Protein AF-A0A2K3N091-F1 (afdb_monomer_lite)

InterPro domains:
  IPR000953 Chromo/chromo shadow domain [PS50013] (71-100)
  IPR000953 Chromo/chromo shadow domain [PS50013] (121-179)
  IPR000953 Chromo/chromo shadow domain [SM00298] (69-119)
  IPR000953 Chromo/chromo shadow domain [SM00298] (120-170)
  IPR016197 Chromo-like domain superfamily [SSF54160] (69-117)
  IPR016197 Chromo-like domain superfamily [SSF54160] (119-170)
  IPR023780 Chromo domain [PF00385] (122-165)
  IPR030300 Signal recognition particle 43kDa protein, chromodomain 3 [cd18628] (118-167)
  IPR036770 Ankyrin repeat-containing domain superfamily [G3DSA:1.25.40.20] (1-66)
  IPR036770 Ankyrin repeat-containing domain superfamily [SSF48403] (2-37)
  IPR051219 Heterochromatin-associated chromo domain-containing protein [PTHR22812] (119-176)

Sequence (198 aa):
MAAGYVRPGVAKLLLELGADPEITDDRGKTALDLARELLKATPKGNPMQFGRRIGLEGVVRVLEEAVFEYVEVEEIMEKRGKGENLEYLVKWKDESANEWVKARYVAEDLVKDYEAGLEYAVAEAVVGRRTGDDGKYECLVKWVDLDEPTWEPEENVDSELVKVFELSNNNQAQPKPSVDSGLSTVAFSQDGPTSVST

Foldseek 3Di:
DVLVVLALVVLLVCVVVPNDQCDADPVRDGSLRVLVVVLVVQDPPDPVCVSVNVSSVSNNVSSCVSPDDDFDFPAFDDWDDDDQATWTFTQGPVRPDTDTHGPVNDDPVRVVCVVVVHDDFAFPAFPDWDQDPVRFIWTFTHGPPDPHTDTHGPVNDDPVRVVVVVVVVVVVPPDDPDDDPDDDDDDDDDDDDDDDDD

Structure (mmCIF, N/CA/C/O backbone):
data_AF-A0A2K3N091-F1
#
_entry.id   AF-A0A2K3N091-F1
#
loop_
_atom_site.group_PDB
_atom_site.id
_atom_site.type_symbol
_atom_site.label_atom_id
_atom_site.label_alt_id
_atom_site.label_comp_id
_atom_site.label_asym_id
_atom_site.label_entity_id
_atom_site.label_seq_id
_atom_site.pdbx_PDB_ins_code
_atom_site.Cartn_x
_atom_site.Cartn_y
_atom_site.Cartn_z
_atom_site.occupancy
_atom_site.B_iso_or_equiv
_atom_site.auth_seq_id
_atom_site.auth_comp_id
_atom_site.auth_asym_id
_atom_site.auth_atom_id
_atom_site.pdbx_PDB_model_num
ATOM 1 N N . MET A 1 1 ? 12.671 -4.898 -27.089 1.00 55.22 1 MET A N 1
ATOM 2 C CA . MET A 1 1 ? 12.496 -4.287 -25.751 1.00 55.22 1 MET A CA 1
ATOM 3 C C . MET A 1 1 ? 11.971 -2.863 -25.886 1.00 55.22 1 MET A C 1
ATOM 5 O O . MET A 1 1 ? 12.693 -2.035 -26.417 1.00 55.22 1 MET A O 1
ATOM 9 N N . ALA A 1 2 ? 10.753 -2.561 -25.426 1.00 64.50 2 ALA A N 1
ATOM 10 C CA . ALA A 1 2 ? 10.216 -1.190 -25.407 1.00 64.50 2 ALA A CA 1
ATOM 11 C C . ALA A 1 2 ? 10.719 -0.359 -24.205 1.00 64.50 2 ALA A C 1
ATOM 13 O O . ALA A 1 2 ? 10.883 0.856 -24.324 1.00 64.50 2 ALA A O 1
ATOM 14 N N . ALA A 1 3 ? 11.038 -1.020 -23.083 1.00 61.59 3 ALA A N 1
ATOM 15 C CA . ALA A 1 3 ? 11.452 -0.376 -21.835 1.00 61.59 3 ALA A CA 1
ATOM 16 C C . ALA A 1 3 ? 12.742 0.458 -21.971 1.00 61.59 3 ALA A C 1
ATOM 18 O O . ALA A 1 3 ? 12.786 1.612 -21.550 1.00 61.59 3 ALA A O 1
ATOM 19 N N . GLY A 1 4 ? 13.761 -0.068 -22.660 1.00 66.88 4 GLY A N 1
ATOM 20 C CA . GLY A 1 4 ? 15.027 0.644 -22.887 1.00 66.88 4 GLY A CA 1
ATOM 21 C C . GLY A 1 4 ? 14.926 1.875 -23.801 1.00 66.88 4 GLY A C 1
ATOM 22 O O . GLY A 1 4 ? 15.777 2.758 -23.730 1.00 66.88 4 GLY A O 1
ATOM 23 N N . TYR A 1 5 ? 13.877 1.965 -24.627 1.00 76.25 5 TYR A N 1
ATOM 24 C CA . TYR A 1 5 ? 13.652 3.082 -25.554 1.00 76.25 5 TYR A CA 1
ATOM 25 C C . TYR A 1 5 ? 12.685 4.137 -25.016 1.00 76.25 5 TYR A C 1
ATOM 27 O O . TYR A 1 5 ? 12.349 5.067 -25.748 1.00 76.25 5 TYR A O 1
ATOM 35 N N . VAL A 1 6 ? 12.265 4.024 -23.749 1.00 83.25 6 VAL A N 1
ATOM 36 C CA . VAL A 1 6 ? 11.504 5.076 -23.062 1.00 83.25 6 VAL A CA 1
ATOM 37 C C . VAL A 1 6 ? 10.164 5.351 -23.767 1.00 83.25 6 VAL A C 1
ATOM 39 O O . VAL A 1 6 ? 9.792 6.488 -24.052 1.00 83.25 6 VAL A O 1
ATOM 42 N N . ARG A 1 7 ? 9.443 4.278 -24.122 1.00 86.94 7 ARG A N 1
ATOM 43 C CA . ARG A 1 7 ? 8.164 4.350 -24.848 1.00 86.94 7 ARG A CA 1
ATOM 44 C C . ARG A 1 7 ? 7.017 3.751 -24.026 1.00 86.94 7 ARG A C 1
ATOM 46 O O . ARG A 1 7 ? 6.680 2.587 -24.245 1.00 86.94 7 ARG A O 1
ATOM 53 N N . PRO A 1 8 ? 6.377 4.529 -23.133 1.00 89.56 8 PRO A N 1
ATOM 54 C CA . PRO A 1 8 ? 5.300 4.023 -22.278 1.00 89.56 8 PRO A CA 1
ATOM 55 C C . PRO A 1 8 ? 4.093 3.525 -23.080 1.00 89.56 8 PRO A C 1
ATOM 57 O O . PRO A 1 8 ? 3.572 2.458 -22.790 1.00 89.56 8 PRO A O 1
ATOM 60 N N . GLY A 1 9 ? 3.702 4.228 -24.151 1.00 90.44 9 GLY A N 1
ATOM 61 C CA . GLY A 1 9 ? 2.580 3.798 -24.996 1.00 90.44 9 GLY A CA 1
ATOM 62 C C . GLY A 1 9 ? 2.823 2.467 -25.716 1.00 90.44 9 GLY A C 1
ATOM 63 O O . GLY A 1 9 ? 1.898 1.684 -25.882 1.00 90.44 9 GLY A O 1
ATOM 64 N N . VAL A 1 10 ? 4.073 2.175 -26.096 1.00 91.62 10 VAL A N 1
ATOM 65 C CA . VAL A 1 10 ? 4.423 0.883 -26.711 1.00 91.62 10 VAL A CA 1
ATOM 66 C C . VAL A 1 10 ? 4.451 -0.221 -25.660 1.00 91.62 10 VAL A C 1
ATOM 68 O O . VAL A 1 10 ? 3.978 -1.315 -25.936 1.00 91.62 10 VAL A O 1
ATOM 71 N N . ALA A 1 11 ? 4.978 0.056 -24.463 1.00 92.38 11 ALA A N 1
ATOM 72 C CA . ALA A 1 11 ? 4.929 -0.896 -23.356 1.00 92.38 11 ALA A CA 1
ATOM 73 C C . ALA A 1 11 ? 3.476 -1.262 -23.014 1.00 92.38 11 ALA A C 1
ATOM 75 O O . ALA A 1 11 ? 3.154 -2.442 -22.961 1.00 92.38 11 ALA A O 1
ATOM 76 N N . LYS A 1 12 ? 2.592 -0.261 -22.912 1.00 93.19 12 LYS A N 1
ATOM 77 C CA . LYS A 1 12 ? 1.160 -0.467 -22.676 1.00 93.19 12 LYS A CA 1
ATOM 78 C C . LYS A 1 12 ? 0.516 -1.331 -23.762 1.00 93.19 12 LYS A C 1
ATOM 80 O O . LYS A 1 12 ? -0.121 -2.322 -23.441 1.00 93.19 12 LYS A O 1
ATOM 85 N N . LEU A 1 13 ? 0.748 -1.003 -25.036 1.00 94.44 13 LEU A N 1
ATOM 86 C CA . LEU A 1 13 ? 0.208 -1.780 -26.154 1.00 94.44 13 LEU A CA 1
ATOM 87 C C . LEU A 1 13 ? 0.689 -3.238 -26.137 1.00 94.44 13 LEU A C 1
ATOM 89 O O . LEU A 1 13 ? -0.073 -4.139 -26.456 1.00 94.44 13 LEU A O 1
ATOM 93 N N . LEU A 1 14 ? 1.952 -3.487 -25.778 1.00 93.12 14 LEU A N 1
ATOM 94 C CA . LEU A 1 14 ? 2.473 -4.851 -25.681 1.00 93.12 14 LEU A CA 1
ATOM 95 C C . LEU A 1 14 ? 1.767 -5.644 -24.576 1.00 93.12 14 LEU A C 1
ATOM 97 O O . LEU A 1 14 ? 1.388 -6.784 -24.819 1.00 93.12 14 LEU A O 1
ATOM 101 N N . LEU A 1 15 ? 1.555 -5.038 -23.406 1.00 93.19 15 LEU A N 1
ATOM 102 C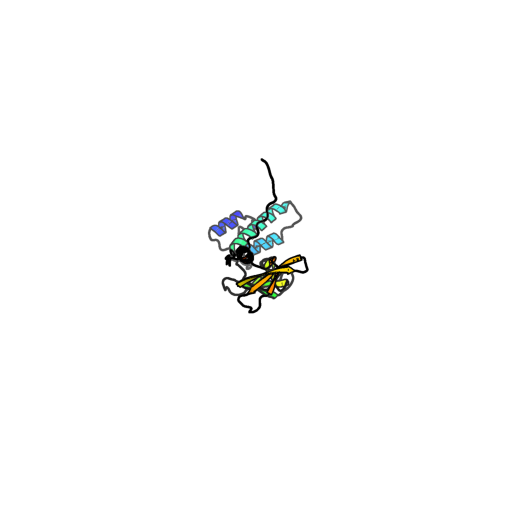 CA . LEU A 1 15 ? 0.823 -5.664 -22.300 1.00 93.19 15 LEU A CA 1
ATOM 103 C C . LEU A 1 15 ? -0.635 -5.953 -22.682 1.00 93.19 15 LEU A C 1
ATOM 105 O O . LEU A 1 15 ? -1.116 -7.057 -22.461 1.00 93.19 15 LEU A O 1
ATOM 109 N N . GLU A 1 16 ? -1.312 -5.006 -23.341 1.00 93.06 16 GLU A N 1
ATOM 110 C CA . GLU A 1 16 ? -2.683 -5.190 -23.850 1.00 93.06 16 GLU A CA 1
ATOM 111 C C . GLU A 1 16 ? -2.790 -6.337 -24.868 1.00 93.06 16 GLU A C 1
ATOM 113 O O . GLU A 1 16 ? -3.825 -6.992 -24.965 1.00 93.06 16 GLU A O 1
ATOM 118 N N . LEU A 1 17 ? -1.716 -6.606 -25.615 1.00 95.88 17 LEU A N 1
ATOM 119 C CA . LEU A 1 17 ? -1.623 -7.727 -26.553 1.00 95.88 17 LEU A CA 1
ATOM 120 C C . LEU A 1 17 ? -1.197 -9.049 -25.885 1.00 95.88 17 LEU A C 1
ATOM 122 O O . LEU A 1 17 ? -0.962 -10.031 -26.589 1.00 95.88 17 LEU A O 1
ATOM 126 N N . GLY A 1 18 ? -1.100 -9.087 -24.554 1.00 92.31 18 GLY A N 1
ATOM 127 C CA . GLY A 1 18 ? -0.759 -10.283 -23.784 1.00 92.31 18 GLY A CA 1
ATOM 128 C C . GLY A 1 18 ? 0.740 -10.557 -23.676 1.00 92.31 18 GLY A C 1
ATOM 129 O O . GLY A 1 18 ? 1.134 -11.705 -23.483 1.00 92.31 18 GLY A O 1
ATOM 130 N N . ALA A 1 19 ? 1.597 -9.543 -23.836 1.00 93.44 19 ALA A N 1
ATOM 131 C CA . ALA A 1 19 ? 3.008 -9.699 -23.505 1.00 93.44 19 ALA A CA 1
ATOM 132 C C . ALA A 1 19 ? 3.172 -9.899 -21.994 1.00 93.44 19 ALA A C 1
ATOM 134 O O . ALA A 1 19 ? 2.702 -9.081 -21.208 1.00 93.44 19 ALA A O 1
ATOM 135 N N . ASP A 1 20 ? 3.884 -10.953 -21.613 1.00 93.31 20 ASP A N 1
ATOM 136 C CA . ASP A 1 20 ? 4.191 -11.265 -20.220 1.00 93.31 20 ASP A CA 1
ATOM 137 C C . ASP A 1 20 ? 5.307 -10.331 -19.685 1.00 93.31 20 ASP A C 1
ATOM 139 O O . ASP A 1 20 ? 6.423 -10.338 -20.229 1.00 93.31 20 ASP A O 1
ATOM 143 N N . PRO A 1 21 ? 5.024 -9.486 -18.668 1.00 92.06 21 PRO A N 1
ATOM 144 C CA . PRO A 1 21 ? 5.998 -8.558 -18.093 1.00 92.06 21 PRO A CA 1
ATOM 145 C C . PRO A 1 21 ? 7.042 -9.221 -17.184 1.00 92.06 21 PRO A C 1
ATOM 147 O O . PRO A 1 21 ? 8.064 -8.584 -16.900 1.00 92.06 21 PRO A O 1
ATOM 150 N N . GLU A 1 22 ? 6.814 -10.460 -16.742 1.00 91.38 22 GLU A N 1
ATOM 151 C CA . GLU A 1 22 ? 7.677 -11.173 -15.792 1.00 91.38 22 GLU A CA 1
ATOM 152 C C . GLU A 1 22 ? 8.807 -11.954 -16.477 1.00 91.38 22 GLU A C 1
ATOM 154 O O . GLU A 1 22 ? 9.734 -12.437 -15.820 1.00 91.38 22 GLU A O 1
ATOM 159 N N . ILE A 1 23 ? 8.793 -12.031 -17.813 1.00 92.69 23 ILE A N 1
ATOM 160 C CA . ILE A 1 23 ? 9.874 -12.650 -18.582 1.00 92.69 23 ILE A CA 1
ATOM 161 C C . ILE A 1 23 ? 11.198 -11.928 -18.306 1.00 92.69 23 ILE A C 1
ATOM 163 O O . ILE A 1 23 ? 11.323 -10.704 -18.433 1.00 92.69 23 ILE A O 1
ATOM 167 N N . THR A 1 24 ? 12.217 -12.724 -17.987 1.00 92.94 24 THR A N 1
ATOM 168 C CA . THR A 1 24 ? 13.566 -12.248 -17.686 1.00 92.94 24 THR A CA 1
ATOM 169 C C . THR A 1 24 ? 14.497 -12.313 -18.897 1.00 92.94 24 THR A C 1
ATOM 171 O O . THR A 1 24 ? 14.333 -13.134 -19.802 1.00 92.94 24 THR A O 1
ATOM 174 N N . ASP A 1 25 ? 15.484 -11.414 -18.926 1.00 90.94 25 ASP A N 1
ATOM 175 C CA . ASP A 1 25 ? 16.606 -11.482 -19.863 1.00 90.94 25 ASP A CA 1
ATOM 176 C C . ASP A 1 25 ? 17.660 -12.528 -19.437 1.00 90.94 25 ASP A C 1
ATOM 178 O O . ASP A 1 25 ? 17.537 -13.210 -18.420 1.00 90.94 25 ASP A O 1
ATOM 182 N N . ASP A 1 26 ? 18.740 -12.645 -20.212 1.00 93.62 26 ASP A N 1
ATOM 183 C CA . ASP A 1 26 ? 19.882 -13.530 -19.938 1.00 93.62 26 ASP A CA 1
ATOM 184 C C . ASP A 1 26 ? 20.623 -13.212 -18.625 1.00 93.62 26 ASP A C 1
ATOM 186 O O . ASP A 1 26 ? 21.418 -14.018 -18.139 1.00 93.62 26 ASP A O 1
ATOM 190 N N . ARG A 1 27 ? 20.354 -12.046 -18.034 1.00 89.81 27 ARG A N 1
ATOM 191 C CA . ARG A 1 27 ? 20.895 -11.590 -16.750 1.00 89.81 27 ARG A CA 1
ATOM 192 C C . ARG A 1 27 ? 19.873 -11.722 -15.618 1.00 89.81 27 ARG A C 1
ATOM 194 O O . ARG A 1 27 ? 20.144 -11.235 -14.521 1.00 89.81 27 ARG A O 1
ATOM 201 N N . GLY A 1 28 ? 18.725 -12.355 -15.868 1.00 91.62 28 GLY A N 1
ATOM 202 C CA . GLY A 1 28 ? 17.663 -12.560 -14.886 1.00 91.62 28 GLY A CA 1
ATOM 203 C C . GLY A 1 28 ? 16.850 -11.302 -14.570 1.00 91.62 28 GLY A C 1
ATOM 204 O O . GLY A 1 28 ? 16.227 -11.250 -13.515 1.00 91.62 28 GLY A O 1
ATOM 205 N N . LYS A 1 29 ? 16.877 -10.272 -15.426 1.00 89.88 29 LYS A N 1
ATOM 206 C CA . LYS A 1 29 ? 16.172 -9.001 -15.190 1.00 89.88 29 LYS A CA 1
ATOM 207 C C . LYS A 1 29 ? 14.873 -8.929 -15.977 1.00 89.88 29 LYS A C 1
ATOM 209 O O . LYS A 1 29 ? 14.870 -9.175 -17.183 1.00 89.88 29 LYS A O 1
ATOM 214 N N . THR A 1 30 ? 13.799 -8.516 -15.314 1.00 93.25 30 THR A N 1
ATOM 215 C CA . THR A 1 30 ? 12.513 -8.230 -15.965 1.00 93.25 30 THR A CA 1
ATOM 216 C C . THR A 1 30 ? 12.550 -6.898 -16.720 1.00 93.25 30 THR A C 1
ATOM 218 O O . THR A 1 30 ? 13.457 -6.068 -16.557 1.00 93.25 30 THR A O 1
ATOM 221 N N . ALA A 1 31 ? 11.519 -6.634 -17.528 1.00 92.50 31 ALA A N 1
ATOM 222 C CA . ALA A 1 31 ? 11.347 -5.331 -18.168 1.00 92.50 31 ALA A CA 1
ATOM 223 C C . ALA A 1 31 ? 11.255 -4.181 -17.142 1.00 92.50 31 ALA A C 1
ATOM 225 O O . ALA A 1 31 ? 11.771 -3.085 -17.397 1.00 92.50 31 ALA A O 1
ATOM 226 N N . LEU A 1 32 ? 10.631 -4.435 -15.986 1.00 92.19 32 LEU A N 1
ATOM 227 C CA . LEU A 1 32 ? 10.485 -3.464 -14.905 1.00 92.19 32 LEU A CA 1
ATOM 228 C C . LEU A 1 32 ? 11.825 -3.177 -14.215 1.00 92.19 32 LEU A C 1
ATOM 230 O O . LEU A 1 32 ? 12.155 -2.009 -13.982 1.00 92.19 32 LEU A O 1
ATOM 234 N N . ASP A 1 33 ? 12.628 -4.210 -13.949 1.00 91.56 33 ASP A N 1
ATOM 235 C CA . ASP A 1 33 ? 13.957 -4.056 -13.344 1.00 91.56 33 ASP A CA 1
ATOM 236 C C . ASP A 1 33 ? 14.860 -3.171 -14.200 1.00 91.56 33 ASP A C 1
ATOM 238 O O . ASP A 1 33 ? 15.493 -2.234 -13.704 1.00 91.56 33 ASP A O 1
ATOM 242 N N . LEU A 1 34 ? 14.863 -3.416 -15.513 1.00 91.56 34 LEU A N 1
ATOM 243 C CA . LEU A 1 34 ? 15.626 -2.619 -16.469 1.00 91.56 34 LEU A CA 1
ATOM 244 C C . LEU A 1 34 ? 15.166 -1.155 -16.484 1.00 91.56 34 LEU A C 1
ATOM 246 O O . LEU A 1 34 ? 15.999 -0.247 -16.520 1.00 91.56 34 LEU A O 1
ATOM 250 N N . ALA A 1 35 ? 13.855 -0.901 -16.434 1.00 92.44 35 ALA A N 1
ATOM 251 C CA . ALA A 1 35 ? 13.318 0.458 -16.400 1.00 92.44 35 ALA A CA 1
ATOM 252 C C . ALA A 1 35 ? 13.731 1.204 -15.116 1.00 92.44 35 ALA A C 1
ATOM 254 O O . ALA A 1 35 ? 14.175 2.355 -15.188 1.00 92.44 35 ALA A O 1
ATOM 255 N N . ARG A 1 36 ? 13.672 0.537 -13.954 1.00 91.38 36 ARG A N 1
ATOM 256 C CA . ARG A 1 36 ? 14.121 1.083 -12.660 1.00 91.38 36 ARG A CA 1
ATOM 257 C C . ARG A 1 36 ? 15.623 1.366 -12.640 1.00 91.38 36 ARG A C 1
ATOM 259 O O . ARG A 1 36 ? 16.044 2.419 -12.158 1.00 91.38 36 ARG A O 1
ATOM 266 N N . GLU A 1 37 ? 16.436 0.465 -13.183 1.00 91.31 37 GLU A N 1
ATOM 267 C CA . GLU A 1 37 ? 17.889 0.641 -13.277 1.00 91.31 37 GLU A CA 1
ATOM 268 C C . GLU A 1 37 ? 18.258 1.846 -14.150 1.00 91.31 37 GLU A C 1
ATOM 270 O O . GLU A 1 37 ? 19.053 2.697 -13.740 1.00 91.31 37 GLU A O 1
ATOM 275 N N . LEU A 1 38 ? 17.626 1.977 -15.320 1.00 90.88 38 LEU A N 1
ATOM 276 C CA . LEU A 1 38 ? 17.828 3.121 -16.209 1.00 90.88 38 LEU A CA 1
ATOM 277 C C . LEU A 1 38 ? 17.378 4.436 -15.568 1.00 90.88 38 LEU A C 1
ATOM 279 O O . LEU A 1 38 ? 18.057 5.456 -15.716 1.00 90.88 38 LEU A O 1
ATOM 283 N N . LEU A 1 39 ? 16.261 4.426 -14.838 1.00 90.06 39 LEU A N 1
ATOM 284 C CA . LEU A 1 39 ? 15.779 5.598 -14.113 1.00 90.06 39 LEU A CA 1
ATOM 285 C C . LEU A 1 39 ? 16.779 6.024 -13.027 1.00 90.06 39 LEU A C 1
ATOM 287 O O . LEU A 1 39 ? 17.121 7.203 -12.944 1.00 90.06 39 LEU A O 1
ATOM 291 N N . LYS A 1 40 ? 17.323 5.066 -12.262 1.00 90.56 40 LYS A N 1
ATOM 292 C CA . LYS A 1 40 ? 18.357 5.312 -11.242 1.00 90.56 40 LYS A CA 1
ATOM 293 C C . LYS A 1 40 ? 19.648 5.875 -11.844 1.00 90.56 40 LYS A C 1
ATOM 295 O O . LYS A 1 40 ? 20.269 6.746 -11.239 1.00 90.56 40 LYS A O 1
ATOM 300 N N . ALA A 1 41 ? 20.037 5.411 -13.031 1.00 90.12 41 ALA A N 1
ATOM 301 C CA . ALA A 1 41 ? 21.222 5.890 -13.741 1.00 90.12 41 ALA A CA 1
ATOM 302 C C . ALA A 1 41 ? 21.028 7.257 -14.432 1.00 90.12 41 ALA A C 1
ATOM 304 O O . ALA A 1 41 ? 22.005 7.868 -14.870 1.00 90.12 41 ALA A O 1
ATOM 305 N N . THR A 1 42 ? 19.792 7.756 -14.556 1.00 88.31 42 THR A N 1
ATOM 306 C CA . THR A 1 42 ? 19.506 9.009 -15.270 1.00 88.31 42 THR A CA 1
ATOM 307 C C . THR A 1 42 ? 19.811 10.236 -14.388 1.00 88.31 42 THR A C 1
ATOM 309 O O . THR A 1 42 ? 19.246 10.367 -13.300 1.00 88.31 42 THR A O 1
ATOM 312 N N . PRO A 1 43 ? 20.657 11.188 -14.837 1.00 88.75 43 PRO A N 1
ATOM 313 C CA . PRO A 1 43 ? 20.996 12.376 -14.050 1.00 88.75 43 PRO A CA 1
ATOM 314 C C . PRO A 1 43 ? 19.787 13.280 -13.767 1.00 88.75 43 PRO A C 1
ATOM 316 O O . PRO A 1 43 ? 19.039 13.643 -14.675 1.00 88.75 43 PRO A O 1
ATOM 319 N N . LYS A 1 44 ? 19.633 13.719 -12.511 1.00 85.44 44 LYS A N 1
ATOM 320 C CA . LYS A 1 44 ? 18.486 14.538 -12.068 1.00 85.44 44 LYS A CA 1
ATOM 321 C C . LYS A 1 44 ? 18.643 16.042 -12.337 1.00 85.44 44 LYS A C 1
ATOM 323 O O . LYS A 1 44 ? 17.641 16.731 -12.485 1.00 85.44 44 LYS A O 1
ATOM 328 N N . GLY A 1 45 ? 19.880 16.538 -12.429 1.00 83.50 45 GLY A N 1
ATOM 329 C CA . GLY A 1 45 ? 20.184 17.973 -12.531 1.00 83.50 45 GLY A CA 1
ATOM 330 C C . GLY A 1 45 ? 20.209 18.559 -13.947 1.00 83.50 45 GLY A C 1
ATOM 331 O O . GLY A 1 45 ? 20.348 19.768 -14.086 1.00 83.50 45 GLY A O 1
ATOM 332 N N . ASN A 1 46 ? 20.091 17.739 -14.998 1.00 87.00 46 ASN A N 1
ATOM 333 C CA . ASN A 1 46 ? 20.139 18.211 -16.385 1.00 87.00 46 ASN A CA 1
ATOM 334 C C . ASN A 1 46 ? 18.720 18.284 -16.993 1.00 87.00 46 ASN A C 1
ATOM 336 O O . ASN A 1 46 ? 18.116 17.227 -17.210 1.00 87.00 46 ASN A O 1
ATOM 340 N N . PRO A 1 47 ? 18.203 19.482 -17.340 1.00 86.62 47 PRO A N 1
ATOM 341 C CA . PRO A 1 47 ? 16.896 19.643 -17.982 1.00 86.62 47 PRO A CA 1
ATOM 342 C C . PRO A 1 47 ? 16.733 18.849 -19.284 1.00 86.62 47 PRO A C 1
ATOM 344 O O . PRO A 1 47 ? 15.639 18.374 -19.576 1.00 86.62 47 PRO A O 1
ATOM 347 N N . MET A 1 48 ? 17.812 18.612 -20.039 1.00 86.44 48 MET A N 1
ATOM 348 C CA . MET A 1 48 ? 17.756 17.812 -21.272 1.00 86.44 48 MET A CA 1
ATOM 349 C C . MET A 1 48 ? 17.391 16.342 -21.015 1.00 86.44 48 MET A C 1
ATOM 351 O O . MET A 1 48 ? 16.875 15.671 -21.904 1.00 86.44 48 MET A O 1
ATOM 355 N N . GLN A 1 49 ? 17.640 15.834 -19.803 1.00 87.81 49 GLN A N 1
ATOM 356 C CA . GLN A 1 49 ? 17.289 14.469 -19.400 1.00 87.81 49 GLN A CA 1
ATOM 357 C C . GLN A 1 49 ? 15.917 14.389 -18.717 1.00 87.81 49 GLN A C 1
ATOM 359 O O . GLN A 1 49 ? 15.461 13.295 -18.386 1.00 87.81 49 GLN A O 1
ATOM 364 N N . PHE A 1 50 ? 15.232 15.522 -18.522 1.00 87.12 50 PHE A N 1
ATOM 365 C CA . PHE A 1 50 ? 13.914 15.554 -17.891 1.00 87.12 50 PHE A CA 1
ATOM 366 C C . PHE A 1 50 ? 12.889 14.725 -18.674 1.00 87.12 50 PHE A C 1
ATOM 368 O O . PHE A 1 50 ? 12.253 13.849 -18.099 1.00 87.12 50 PHE A O 1
ATOM 375 N N . GLY A 1 51 ? 12.801 14.914 -19.996 1.00 88.19 51 GLY A N 1
ATOM 376 C CA . GLY A 1 51 ? 11.877 14.143 -20.837 1.00 88.19 51 GLY A CA 1
ATOM 377 C C . GLY A 1 51 ? 12.159 12.637 -20.809 1.00 88.19 51 GLY A C 1
ATOM 378 O O . GLY A 1 51 ? 11.232 11.832 -20.755 1.00 88.19 51 GLY A O 1
ATOM 379 N N . ARG A 1 52 ? 13.441 12.250 -20.756 1.00 88.75 52 ARG A N 1
ATOM 380 C CA . ARG A 1 52 ? 13.850 10.847 -20.610 1.00 88.75 52 ARG A CA 1
ATOM 381 C C . ARG A 1 52 ? 13.382 10.259 -19.279 1.00 88.75 52 ARG A C 1
ATOM 383 O O . ARG A 1 52 ? 12.894 9.136 -19.252 1.00 88.75 52 ARG A O 1
ATOM 390 N N . ARG A 1 53 ? 13.523 11.015 -18.190 1.00 89.94 53 ARG A N 1
ATOM 391 C CA . ARG A 1 53 ? 13.079 10.605 -16.855 1.00 89.94 53 ARG A CA 1
ATOM 392 C C . ARG A 1 53 ? 11.564 10.442 -16.788 1.00 89.94 53 ARG A C 1
ATOM 394 O O . ARG A 1 53 ? 11.124 9.371 -16.404 1.00 89.94 53 ARG A O 1
ATOM 401 N N . ILE A 1 54 ? 10.795 11.424 -17.257 1.00 90.75 54 ILE A N 1
ATOM 402 C CA . ILE A 1 54 ? 9.325 11.330 -17.300 1.00 90.75 54 ILE A CA 1
ATOM 403 C C . ILE A 1 54 ? 8.872 10.129 -18.133 1.00 90.75 54 ILE A C 1
ATOM 405 O O . ILE A 1 54 ? 7.970 9.393 -17.744 1.00 90.75 54 ILE A O 1
ATOM 409 N N . GLY A 1 55 ? 9.511 9.889 -19.278 1.00 91.12 55 GLY A N 1
ATOM 410 C CA . GLY A 1 55 ? 9.172 8.733 -20.096 1.00 91.12 55 GLY A CA 1
ATOM 411 C C . GLY A 1 55 ? 9.531 7.396 -19.432 1.00 91.12 55 GLY A C 1
ATOM 412 O O . GLY A 1 55 ? 8.785 6.433 -19.591 1.00 91.12 55 GLY A O 1
ATOM 413 N N . LEU A 1 56 ? 10.635 7.327 -18.674 1.00 92.25 56 LEU A N 1
ATOM 414 C CA . LEU A 1 56 ? 11.019 6.134 -17.910 1.00 92.25 56 LEU A CA 1
ATOM 415 C C . LEU A 1 56 ? 10.070 5.914 -16.732 1.00 92.25 56 LEU A C 1
ATOM 417 O O . LEU A 1 56 ? 9.629 4.791 -16.538 1.00 92.25 56 LEU A O 1
ATOM 421 N N . GLU A 1 57 ? 9.702 6.970 -16.007 1.00 92.31 57 GLU A N 1
ATOM 422 C CA . GLU A 1 57 ? 8.680 6.932 -14.953 1.00 92.31 57 GLU A CA 1
ATOM 423 C C . GLU A 1 57 ? 7.338 6.439 -15.508 1.00 92.31 57 GLU A C 1
ATOM 425 O O . GLU A 1 57 ? 6.703 5.579 -14.909 1.00 92.31 57 GLU A O 1
ATOM 430 N N . GLY A 1 58 ? 6.944 6.890 -16.703 1.00 93.44 58 GLY A N 1
ATOM 431 C CA . GLY A 1 58 ? 5.744 6.393 -17.375 1.00 93.44 58 GLY A CA 1
ATOM 432 C C . GLY A 1 58 ? 5.817 4.907 -17.740 1.00 93.44 58 GLY A C 1
ATOM 433 O O . GLY A 1 58 ? 4.823 4.201 -17.602 1.00 93.44 58 GLY A O 1
ATOM 434 N N . VAL A 1 59 ? 6.975 4.418 -18.202 1.00 93.25 59 VAL A N 1
ATOM 435 C CA . VAL A 1 59 ? 7.183 2.983 -18.476 1.00 93.25 59 VAL A CA 1
ATOM 436 C C . VAL A 1 59 ? 7.136 2.175 -17.181 1.00 93.25 59 VAL A C 1
ATOM 438 O O . VAL A 1 59 ? 6.489 1.134 -17.155 1.00 93.25 59 VAL A O 1
ATOM 441 N N . VAL A 1 60 ? 7.806 2.653 -16.128 1.00 93.31 60 VAL A N 1
ATOM 442 C CA . VAL A 1 60 ? 7.807 2.017 -14.804 1.00 93.31 60 VAL A CA 1
ATOM 443 C C . VAL A 1 60 ? 6.380 1.894 -14.296 1.00 93.31 60 VAL A C 1
ATOM 445 O O . VAL A 1 60 ? 5.980 0.787 -13.978 1.00 93.31 60 VAL A O 1
ATOM 448 N N . ARG A 1 61 ? 5.591 2.973 -14.338 1.00 92.38 61 ARG A N 1
ATOM 449 C CA . ARG A 1 61 ? 4.193 2.951 -13.900 1.00 92.38 61 ARG A CA 1
ATOM 450 C C . ARG A 1 61 ? 3.356 1.918 -14.658 1.00 92.38 61 ARG A C 1
ATOM 452 O O . ARG A 1 61 ? 2.667 1.130 -14.037 1.00 92.38 61 ARG A O 1
ATOM 459 N N . VAL A 1 62 ? 3.446 1.895 -15.990 1.00 93.56 62 VAL A N 1
ATOM 460 C CA . VAL A 1 62 ? 2.691 0.940 -16.824 1.00 93.56 62 VAL A CA 1
ATOM 461 C C . VAL A 1 62 ? 3.063 -0.513 -16.513 1.00 93.56 62 VAL A C 1
ATOM 463 O O . VAL A 1 62 ? 2.202 -1.382 -16.530 1.00 93.56 62 VAL A O 1
ATOM 466 N N . LEU A 1 63 ? 4.344 -0.787 -16.256 1.00 92.56 63 LEU A N 1
ATOM 467 C CA . LEU A 1 63 ? 4.800 -2.128 -15.891 1.00 92.56 63 LEU A CA 1
ATOM 468 C C . LEU A 1 63 ? 4.435 -2.479 -14.443 1.00 92.56 63 LEU A C 1
ATOM 470 O O . LEU A 1 63 ? 4.082 -3.617 -14.182 1.00 92.56 63 LEU A O 1
ATOM 474 N N . GLU A 1 64 ? 4.497 -1.523 -13.513 1.00 91.12 64 GLU A N 1
ATOM 475 C CA . GLU A 1 64 ? 4.063 -1.714 -12.125 1.00 91.12 64 GLU A CA 1
ATOM 476 C C . GLU A 1 64 ? 2.569 -2.025 -12.046 1.00 91.12 64 GLU A C 1
ATOM 478 O O . GLU A 1 64 ? 2.215 -2.981 -11.377 1.00 91.12 64 GLU A O 1
ATOM 483 N N . GLU A 1 65 ? 1.721 -1.300 -12.780 1.00 89.94 65 GLU A N 1
ATOM 484 C CA . GLU A 1 65 ? 0.274 -1.564 -12.870 1.00 89.94 65 GLU A CA 1
ATOM 485 C C . GLU A 1 65 ? -0.055 -2.950 -13.453 1.00 89.94 65 GLU A C 1
ATOM 487 O O . GLU A 1 65 ? -1.152 -3.456 -13.246 1.00 89.94 65 GLU A O 1
ATOM 492 N N . ALA A 1 66 ? 0.865 -3.550 -14.214 1.00 90.25 66 ALA A N 1
ATOM 493 C CA . ALA A 1 66 ? 0.675 -4.872 -14.808 1.00 90.25 66 ALA A CA 1
ATOM 494 C C . ALA A 1 66 ? 1.247 -6.016 -13.961 1.00 90.25 66 ALA A C 1
ATOM 496 O O . ALA A 1 66 ? 0.836 -7.157 -14.143 1.00 90.25 66 ALA A O 1
ATOM 497 N N . VAL A 1 67 ? 2.219 -5.726 -13.093 1.00 87.56 67 VAL A N 1
ATOM 498 C CA . VAL A 1 67 ? 2.908 -6.723 -12.256 1.00 87.56 67 VAL A CA 1
ATOM 499 C C . VAL A 1 67 ? 2.362 -6.725 -10.831 1.00 87.56 67 VAL A C 1
ATOM 501 O O . VAL A 1 67 ? 2.336 -7.767 -10.187 1.00 87.56 67 VAL A O 1
ATOM 504 N N . PHE A 1 68 ? 1.945 -5.567 -10.324 1.00 86.25 68 PHE A N 1
ATOM 505 C CA . PHE A 1 68 ? 1.453 -5.414 -8.965 1.00 86.25 68 PHE A CA 1
ATOM 506 C C . PHE A 1 68 ? -0.029 -5.079 -8.966 1.00 86.25 68 PHE A C 1
ATOM 508 O O . PHE A 1 68 ? -0.490 -4.194 -9.686 1.00 86.25 68 PHE A O 1
ATOM 515 N N . GLU A 1 69 ? -0.747 -5.753 -8.082 1.00 84.75 69 GLU A N 1
ATOM 516 C CA . GLU A 1 69 ? -2.131 -5.459 -7.760 1.00 84.75 69 GLU A CA 1
ATOM 517 C C . GLU A 1 69 ? -2.208 -4.853 -6.357 1.00 84.75 69 GLU A C 1
ATOM 519 O O . GLU A 1 69 ? -1.431 -5.199 -5.463 1.00 84.75 69 GLU A O 1
ATOM 524 N N . TYR A 1 70 ? -3.134 -3.915 -6.173 1.00 82.50 70 TYR A N 1
ATOM 525 C CA . TYR A 1 70 ? -3.466 -3.403 -4.851 1.00 82.50 70 TYR A CA 1
ATOM 526 C C . TYR A 1 70 ? -4.476 -4.345 -4.207 1.00 82.50 70 TYR A C 1
ATOM 528 O O . TYR A 1 70 ? -5.583 -4.499 -4.718 1.00 82.50 70 TYR A O 1
ATOM 536 N N . VAL A 1 71 ? -4.096 -4.932 -3.077 1.00 87.56 71 VAL A N 1
ATOM 537 C CA . VAL A 1 71 ? -4.951 -5.831 -2.298 1.00 87.56 71 VAL A CA 1
ATOM 538 C C . VAL A 1 71 ? -5.225 -5.201 -0.939 1.00 87.56 71 VAL A C 1
ATOM 540 O O . VAL A 1 71 ? -4.363 -4.530 -0.366 1.00 87.56 71 VAL A O 1
ATOM 543 N N . GLU A 1 72 ? -6.441 -5.392 -0.431 1.00 87.94 72 GLU A N 1
ATOM 544 C CA . GLU A 1 72 ? -6.800 -4.933 0.905 1.00 87.94 72 GLU A CA 1
ATOM 545 C C . GLU A 1 72 ? -6.029 -5.718 1.970 1.00 87.94 72 GLU A C 1
ATOM 547 O O . GLU A 1 72 ? -6.097 -6.947 2.060 1.00 87.94 72 GLU A O 1
ATOM 552 N N . VAL A 1 73 ? -5.313 -4.972 2.803 1.00 89.94 73 VAL A N 1
ATOM 553 C CA . VAL A 1 73 ? -4.624 -5.504 3.974 1.00 89.94 73 VAL A CA 1
ATOM 554 C C . VAL A 1 73 ? -5.626 -5.653 5.11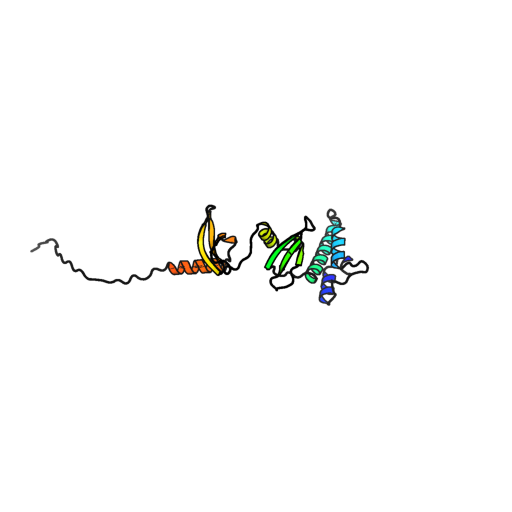0 1.00 89.94 73 VAL A C 1
ATOM 556 O O . VAL A 1 73 ? -6.447 -4.765 5.344 1.00 89.94 73 VAL A O 1
ATOM 559 N N . GLU A 1 74 ? -5.564 -6.784 5.803 1.00 89.31 74 GLU A N 1
ATOM 560 C CA . GLU A 1 74 ? -6.300 -6.995 7.046 1.00 89.31 74 GLU A CA 1
ATOM 561 C C . GLU A 1 74 ? -5.522 -6.397 8.217 1.00 89.31 74 GLU A C 1
ATOM 563 O O . GLU A 1 74 ? -6.064 -5.599 8.973 1.00 89.31 74 GLU A O 1
ATOM 568 N N . GLU A 1 75 ? -4.239 -6.750 8.340 1.00 89.12 75 GLU A N 1
ATOM 569 C CA . GLU A 1 75 ? -3.413 -6.358 9.481 1.00 89.12 75 GLU A CA 1
ATOM 570 C C . GLU A 1 75 ? -1.912 -6.427 9.151 1.00 89.12 75 GLU A C 1
ATOM 572 O O . GLU A 1 75 ? -1.463 -7.252 8.345 1.00 89.12 75 GLU A O 1
ATOM 577 N N . ILE A 1 76 ? -1.111 -5.578 9.803 1.00 94.31 76 ILE A N 1
ATOM 578 C CA . ILE A 1 76 ? 0.348 -5.727 9.850 1.00 94.31 76 ILE A CA 1
ATOM 579 C C . ILE A 1 76 ? 0.722 -6.533 11.097 1.00 94.31 76 ILE A C 1
ATOM 581 O O . ILE A 1 76 ? 0.529 -6.080 12.217 1.00 94.31 76 ILE A O 1
ATOM 585 N N . MET A 1 77 ? 1.332 -7.700 10.896 1.00 92.75 77 MET A N 1
ATOM 586 C CA . MET A 1 77 ? 1.658 -8.642 11.972 1.00 92.75 77 MET A CA 1
ATOM 587 C C . MET A 1 77 ? 3.034 -8.371 12.590 1.00 92.75 77 MET A C 1
ATOM 589 O O . MET A 1 77 ? 3.219 -8.377 13.805 1.00 92.75 77 MET A O 1
ATOM 593 N N . GLU A 1 78 ? 4.043 -8.165 11.743 1.00 94.62 78 GLU A N 1
ATOM 594 C CA . GLU A 1 78 ? 5.440 -8.053 12.169 1.00 94.62 78 GLU A CA 1
ATOM 595 C C . GLU A 1 78 ? 6.207 -7.015 11.350 1.00 94.62 78 GLU A C 1
ATOM 597 O O . GLU A 1 78 ? 5.820 -6.634 10.245 1.00 94.62 78 GLU A O 1
ATOM 602 N N . LYS A 1 79 ? 7.365 -6.609 11.874 1.00 95.88 79 LYS A N 1
ATOM 603 C CA . LYS A 1 79 ? 8.303 -5.688 11.232 1.00 95.88 79 LYS A CA 1
ATOM 604 C C . LYS A 1 79 ? 9.712 -6.257 11.262 1.00 95.88 79 LYS A C 1
ATOM 606 O O . LYS A 1 79 ? 10.188 -6.721 12.299 1.00 95.88 79 LYS A O 1
ATOM 611 N N . ARG A 1 80 ? 10.435 -6.134 10.148 1.00 96.06 80 ARG A N 1
ATOM 612 C CA . ARG A 1 80 ? 11.857 -6.490 10.065 1.00 96.06 80 ARG A CA 1
ATOM 613 C C . ARG A 1 80 ? 12.650 -5.518 9.200 1.00 96.06 80 ARG A C 1
ATOM 615 O O . ARG A 1 80 ? 12.112 -4.790 8.374 1.00 96.06 80 ARG A O 1
ATOM 622 N N . GLY A 1 81 ? 13.971 -5.557 9.351 1.00 95.25 81 GLY A N 1
ATOM 623 C CA . GLY A 1 81 ? 14.875 -4.726 8.558 1.00 95.25 81 GLY A CA 1
ATOM 624 C C . GLY A 1 81 ? 14.887 -3.257 8.990 1.00 95.25 81 GLY A C 1
ATOM 625 O O . GLY A 1 81 ? 14.348 -2.887 10.033 1.00 95.25 81 GLY A O 1
ATOM 626 N N . LYS A 1 82 ? 15.609 -2.424 8.229 1.00 92.06 82 LYS A N 1
ATOM 627 C CA . LYS A 1 82 ? 15.808 -0.987 8.499 1.00 92.06 82 LYS A CA 1
ATOM 628 C C . LYS A 1 82 ? 16.037 -0.216 7.195 1.00 92.06 82 LYS A C 1
ATOM 630 O O . LYS A 1 82 ? 16.613 -0.756 6.248 1.00 92.06 82 LYS A O 1
ATOM 635 N N . GLY A 1 83 ? 15.670 1.067 7.182 1.00 90.81 83 GLY A N 1
ATOM 636 C CA . GLY A 1 83 ? 15.913 1.969 6.051 1.00 90.81 83 GLY A CA 1
ATOM 637 C C . GLY A 1 83 ? 15.225 1.493 4.770 1.00 90.81 83 GLY A C 1
ATOM 638 O O . GLY A 1 83 ? 14.050 1.148 4.794 1.00 90.81 83 GLY A O 1
ATOM 639 N N . GLU A 1 84 ? 15.962 1.428 3.658 1.00 82.62 84 GLU A N 1
ATOM 640 C CA . GLU A 1 84 ? 15.421 0.972 2.362 1.00 82.62 84 GLU A CA 1
ATOM 641 C C . GLU A 1 84 ? 15.028 -0.518 2.334 1.00 82.62 84 GLU A C 1
ATOM 643 O O . GLU A 1 84 ? 14.305 -0.942 1.432 1.00 82.62 84 GLU A O 1
ATOM 648 N N . ASN A 1 85 ? 15.487 -1.301 3.316 1.00 89.56 85 ASN A N 1
ATOM 649 C CA . ASN A 1 85 ? 15.164 -2.721 3.472 1.00 89.56 85 ASN A CA 1
ATOM 650 C C . ASN A 1 85 ? 14.141 -2.957 4.594 1.00 89.56 85 ASN A C 1
ATOM 652 O O . ASN A 1 85 ? 14.098 -4.047 5.158 1.00 89.56 85 ASN A O 1
ATOM 656 N N . LEU A 1 86 ? 13.395 -1.923 4.993 1.00 94.69 86 LEU A N 1
ATOM 657 C CA . LEU A 1 86 ? 12.307 -2.069 5.951 1.00 94.69 86 LEU A CA 1
ATOM 658 C C . LEU A 1 86 ? 11.140 -2.825 5.304 1.00 94.69 86 LEU A C 1
ATOM 660 O O . LEU A 1 86 ? 10.668 -2.446 4.228 1.00 94.69 86 LEU A O 1
ATOM 664 N N . GLU A 1 87 ? 10.689 -3.880 5.974 1.00 96.94 87 GLU A N 1
ATOM 665 C CA . GLU A 1 87 ? 9.623 -4.770 5.522 1.00 96.94 87 GLU A CA 1
ATOM 666 C C . GLU A 1 87 ? 8.642 -5.046 6.662 1.00 96.94 87 GLU A C 1
ATOM 668 O O . GLU A 1 87 ? 9.037 -5.132 7.829 1.00 96.94 87 GLU A O 1
ATOM 673 N N . TYR A 1 88 ? 7.379 -5.218 6.292 1.00 96.25 88 TYR A N 1
ATOM 674 C CA . TYR A 1 88 ? 6.277 -5.562 7.178 1.00 96.25 88 TYR A CA 1
ATOM 675 C C . TYR A 1 88 ? 5.672 -6.892 6.739 1.00 96.25 88 TYR A C 1
ATOM 677 O O . TYR A 1 88 ? 5.560 -7.152 5.540 1.00 96.25 88 TYR A O 1
ATOM 685 N N . LEU A 1 89 ? 5.322 -7.744 7.698 1.00 96.19 89 LEU A N 1
ATOM 686 C CA . LEU A 1 89 ? 4.580 -8.971 7.439 1.00 96.19 89 LEU A CA 1
ATOM 687 C C . LEU A 1 89 ? 3.099 -8.617 7.368 1.00 96.19 89 LEU A C 1
ATOM 689 O O . LEU A 1 89 ? 2.511 -8.218 8.371 1.00 96.19 89 LEU A O 1
ATOM 693 N N . VAL A 1 90 ? 2.527 -8.748 6.181 1.00 94.31 90 VAL A N 1
ATOM 694 C CA . VAL A 1 90 ? 1.153 -8.357 5.881 1.00 94.31 90 VAL A CA 1
ATOM 695 C C . VAL A 1 90 ? 0.259 -9.589 5.916 1.00 94.31 90 VAL A C 1
ATOM 697 O O . VAL A 1 90 ? 0.580 -10.603 5.292 1.00 94.31 90 VAL A O 1
ATOM 700 N N . LYS A 1 91 ? -0.851 -9.492 6.650 1.00 92.38 91 LYS A N 1
ATOM 701 C CA . LYS A 1 91 ? -1.979 -10.421 6.585 1.00 92.38 91 LYS A CA 1
ATOM 702 C C . LYS A 1 91 ? -3.028 -9.839 5.639 1.00 92.38 91 LYS A C 1
ATOM 704 O O . LYS A 1 91 ? -3.433 -8.685 5.794 1.00 92.38 91 LYS A O 1
ATOM 709 N N . TRP A 1 92 ? -3.438 -10.615 4.646 1.00 92.56 92 TRP A N 1
ATOM 710 C CA . TRP A 1 92 ? -4.373 -10.177 3.610 1.00 92.56 92 TRP A CA 1
ATOM 711 C C . TRP A 1 92 ? -5.815 -10.530 3.975 1.00 92.56 92 TRP A C 1
ATOM 713 O O . TRP A 1 92 ? -6.061 -11.587 4.554 1.00 92.56 92 TRP A O 1
ATOM 723 N N . LYS A 1 93 ? -6.777 -9.680 3.592 1.00 88.88 93 LYS A N 1
ATOM 724 C CA . LYS A 1 93 ? -8.206 -9.934 3.861 1.00 88.88 93 LYS A CA 1
ATOM 725 C C . LYS A 1 93 ? -8.795 -11.112 3.087 1.00 88.88 93 LYS A C 1
ATOM 727 O O . LYS A 1 93 ? -9.837 -11.633 3.468 1.00 88.88 93 LYS A O 1
ATOM 732 N N . ASP A 1 94 ? -8.183 -11.489 1.974 1.00 86.62 94 ASP A N 1
ATOM 733 C CA . ASP A 1 94 ? -8.631 -12.572 1.096 1.00 86.62 94 ASP A CA 1
ATOM 734 C C . ASP A 1 94 ? -8.149 -13.960 1.558 1.00 86.62 94 ASP A C 1
ATOM 736 O O . ASP A 1 94 ? -8.255 -14.927 0.806 1.00 86.62 94 ASP A O 1
ATOM 740 N N . GLU A 1 95 ? -7.616 -14.059 2.782 1.00 84.50 95 GLU A N 1
ATOM 741 C CA . GLU A 1 95 ? -7.027 -15.274 3.361 1.00 84.50 95 GLU A CA 1
ATOM 742 C C . GLU A 1 95 ? -5.806 -15.808 2.587 1.00 84.50 95 GLU A C 1
ATOM 744 O O . GLU A 1 95 ? -5.360 -16.940 2.810 1.00 84.50 95 GLU A O 1
ATOM 749 N N . SER A 1 96 ? -5.222 -14.996 1.698 1.00 86.81 96 SER A N 1
ATOM 750 C CA . SER A 1 96 ? -3.949 -15.312 1.058 1.00 86.81 96 SER A CA 1
ATOM 751 C C . SER A 1 96 ? -2.828 -15.440 2.093 1.00 86.81 96 SER A C 1
ATOM 753 O O . SER A 1 96 ? -2.883 -14.902 3.201 1.00 86.81 96 SER A O 1
ATOM 755 N N . ALA A 1 97 ? -1.774 -16.176 1.732 1.00 90.94 97 ALA A N 1
ATOM 756 C CA . ALA A 1 97 ? -0.641 -16.396 2.623 1.00 90.94 97 ALA A CA 1
ATOM 757 C C . ALA A 1 97 ? 0.013 -15.069 3.040 1.00 90.94 97 ALA A C 1
ATOM 759 O O . ALA A 1 97 ? 0.192 -14.172 2.220 1.00 90.94 97 ALA A O 1
ATOM 760 N N . ASN A 1 98 ? 0.413 -14.967 4.310 1.00 93.44 98 ASN A N 1
ATOM 761 C CA . ASN A 1 98 ? 1.084 -13.773 4.817 1.00 93.44 98 ASN A CA 1
ATOM 762 C C . ASN A 1 98 ? 2.428 -13.568 4.113 1.00 93.44 98 ASN A C 1
ATOM 764 O O . ASN A 1 98 ? 3.237 -14.498 4.012 1.00 93.44 98 ASN A O 1
ATOM 768 N N . GLU A 1 99 ? 2.710 -12.334 3.709 1.00 94.06 99 GLU A N 1
ATOM 769 C CA . GLU A 1 99 ? 3.907 -12.010 2.937 1.00 94.06 99 GLU A CA 1
ATOM 770 C C . GLU A 1 99 ? 4.679 -10.825 3.513 1.00 94.06 99 GLU A C 1
ATOM 772 O O . GLU A 1 99 ? 4.119 -9.887 4.078 1.00 94.06 99 GLU A O 1
ATOM 777 N N . TRP A 1 100 ? 6.006 -10.872 3.369 1.00 96.06 100 TRP A N 1
ATOM 778 C CA . TRP A 1 100 ? 6.878 -9.760 3.735 1.00 96.06 100 TRP A CA 1
ATOM 779 C C . TRP A 1 100 ? 6.902 -8.731 2.608 1.00 96.06 100 TRP A C 1
ATOM 781 O O . TRP A 1 100 ? 7.546 -8.935 1.578 1.00 96.06 100 TRP A O 1
ATOM 791 N N . VAL A 1 101 ? 6.239 -7.602 2.833 1.00 93.56 101 VAL A N 1
ATOM 792 C CA . VAL A 1 101 ? 6.101 -6.509 1.870 1.00 93.56 101 VAL A CA 1
ATOM 793 C C . VAL A 1 101 ? 6.997 -5.343 2.284 1.00 93.56 101 VAL A C 1
ATOM 795 O O . VAL A 1 101 ? 7.095 -4.984 3.458 1.00 93.56 101 VAL A O 1
ATOM 798 N N . LYS A 1 102 ? 7.685 -4.716 1.323 1.00 92.44 102 LYS A N 1
ATOM 799 C CA . LYS A 1 102 ? 8.519 -3.535 1.611 1.00 92.44 102 LYS A CA 1
ATOM 800 C C . LYS A 1 102 ? 7.658 -2.367 2.062 1.00 92.44 102 LYS A C 1
ATOM 802 O O . LYS A 1 102 ? 6.645 -2.090 1.433 1.00 92.44 102 LYS A O 1
ATOM 807 N N . ALA A 1 103 ? 8.147 -1.596 3.031 1.00 92.38 103 ALA A N 1
ATOM 808 C CA . ALA A 1 103 ? 7.431 -0.458 3.614 1.00 92.38 103 ALA A CA 1
ATOM 809 C C . ALA A 1 103 ? 6.864 0.526 2.578 1.00 92.38 103 ALA A C 1
ATOM 811 O O . ALA A 1 103 ? 5.765 1.027 2.739 1.00 92.38 103 ALA A O 1
ATOM 812 N N . ARG A 1 104 ? 7.580 0.758 1.471 1.00 88.31 104 ARG A N 1
ATOM 813 C CA . ARG A 1 104 ? 7.129 1.645 0.381 1.00 88.31 104 ARG A CA 1
ATOM 814 C C . ARG A 1 104 ? 5.905 1.151 -0.409 1.00 88.31 104 ARG A C 1
ATOM 816 O O . ARG A 1 104 ? 5.415 1.893 -1.250 1.00 88.31 104 ARG A O 1
ATOM 823 N N . TYR A 1 105 ? 5.520 -0.112 -0.245 1.00 89.62 105 TYR A N 1
ATOM 824 C CA . TYR A 1 105 ? 4.361 -0.734 -0.895 1.00 89.62 105 TYR A CA 1
ATOM 825 C C . TYR A 1 105 ? 3.238 -1.040 0.099 1.00 89.62 105 TYR A C 1
ATOM 827 O O . TYR A 1 105 ? 2.207 -1.565 -0.302 1.00 89.62 105 TYR A O 1
ATOM 835 N N . VAL A 1 106 ? 3.437 -0.723 1.378 1.00 92.12 106 VAL A N 1
ATOM 836 C CA . VAL A 1 106 ? 2.392 -0.787 2.397 1.00 92.12 106 VAL A CA 1
ATOM 837 C C . VAL A 1 106 ? 1.815 0.617 2.545 1.00 92.12 106 VAL A C 1
ATOM 839 O O . VAL A 1 106 ? 2.555 1.599 2.458 1.00 92.12 106 VAL A O 1
ATOM 842 N N . ALA A 1 107 ? 0.500 0.719 2.715 1.00 92.31 107 ALA A N 1
ATOM 843 C CA . ALA A 1 107 ? -0.160 2.008 2.858 1.00 92.31 107 ALA A CA 1
ATOM 844 C C . ALA A 1 107 ? 0.344 2.751 4.115 1.00 92.31 107 ALA A C 1
ATOM 846 O O . ALA A 1 107 ? 0.638 2.141 5.146 1.00 92.31 107 ALA A O 1
ATOM 847 N N . GLU A 1 108 ? 0.530 4.070 4.000 1.00 91.00 108 GLU A N 1
ATOM 848 C CA . GLU A 1 108 ? 1.171 4.882 5.047 1.00 91.00 108 GLU A CA 1
ATOM 849 C C . GLU A 1 108 ? 0.347 4.942 6.338 1.00 91.00 108 GLU A C 1
ATOM 851 O O . GLU A 1 108 ? 0.917 5.007 7.425 1.00 91.00 108 GLU A O 1
ATOM 856 N N . ASP A 1 109 ? -0.977 4.916 6.213 1.00 89.88 109 ASP A N 1
ATOM 857 C CA . ASP A 1 109 ? -1.937 4.826 7.311 1.00 89.88 109 ASP A CA 1
ATOM 858 C C . ASP A 1 109 ? -1.775 3.518 8.091 1.00 89.88 109 ASP A C 1
ATOM 860 O O . ASP A 1 109 ? -1.549 3.570 9.296 1.00 89.88 109 ASP A O 1
ATOM 864 N N . LEU A 1 110 ? -1.734 2.369 7.410 1.00 91.62 110 LEU A N 1
ATOM 865 C CA . LEU A 1 110 ? -1.511 1.067 8.053 1.00 91.62 110 LEU A CA 1
ATOM 866 C C . LEU A 1 110 ? -0.184 1.026 8.816 1.00 91.62 110 LEU A C 1
ATOM 868 O O . LEU A 1 110 ? -0.110 0.550 9.948 1.00 91.62 110 LEU A O 1
ATOM 872 N N . VAL A 1 111 ? 0.887 1.542 8.202 1.00 92.81 111 VAL A N 1
ATOM 873 C CA . VAL A 1 111 ? 2.203 1.613 8.853 1.00 92.81 111 VAL A CA 1
ATOM 874 C C . VAL A 1 111 ? 2.148 2.523 10.077 1.00 92.81 111 VAL A C 1
ATOM 876 O O . VAL A 1 111 ? 2.712 2.191 11.117 1.00 92.81 111 VAL A O 1
ATOM 879 N N . LYS A 1 112 ? 1.487 3.675 9.967 1.00 91.88 112 LYS A N 1
ATOM 880 C CA . LYS A 1 112 ? 1.351 4.621 11.073 1.00 91.88 112 LYS A CA 1
ATOM 881 C C . LYS A 1 112 ? 0.585 4.001 12.242 1.00 91.88 112 LYS A C 1
ATOM 883 O O . LYS A 1 112 ? 1.028 4.164 13.378 1.00 91.88 112 LYS A O 1
ATOM 888 N N . ASP A 1 113 ? -0.497 3.287 11.961 1.00 91.06 113 ASP A N 1
ATOM 889 C CA . ASP A 1 113 ? -1.331 2.636 12.971 1.00 91.06 113 ASP A CA 1
ATOM 890 C C . ASP A 1 113 ? -0.554 1.518 13.678 1.00 91.06 113 ASP A C 1
ATOM 892 O O . ASP A 1 113 ? -0.484 1.495 14.908 1.00 91.06 113 ASP A O 1
ATOM 896 N N . TYR A 1 114 ? 0.171 0.690 12.918 1.00 92.44 114 TYR A N 1
ATOM 897 C CA . TYR A 1 114 ? 1.049 -0.340 13.476 1.00 92.44 114 TYR A CA 1
ATOM 898 C C . TYR A 1 114 ? 2.157 0.236 14.373 1.00 92.44 114 TYR A C 1
ATOM 900 O O . TYR A 1 114 ? 2.393 -0.247 15.479 1.00 92.44 114 TYR A O 1
ATOM 908 N N . GLU A 1 115 ? 2.851 1.292 13.936 1.00 92.19 115 GLU A N 1
ATOM 909 C CA . GLU A 1 115 ? 3.917 1.915 14.741 1.00 92.19 115 GLU A CA 1
ATOM 910 C C . GLU A 1 115 ? 3.369 2.655 15.974 1.00 92.19 115 GLU A C 1
ATOM 912 O O . GLU A 1 115 ? 4.101 2.846 16.947 1.00 92.19 115 GLU A O 1
ATOM 917 N N . ALA A 1 116 ? 2.098 3.064 15.948 1.00 90.69 116 ALA A N 1
ATOM 918 C CA . ALA A 1 116 ? 1.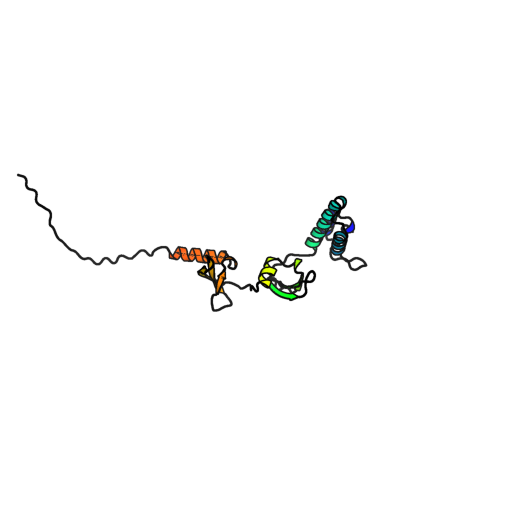389 3.606 17.102 1.00 90.69 116 ALA A CA 1
ATOM 919 C C . ALA A 1 116 ? 0.886 2.512 18.066 1.00 90.69 116 ALA A C 1
ATOM 921 O O . ALA A 1 116 ? 0.431 2.846 19.160 1.00 90.69 116 ALA A O 1
ATOM 922 N N . GLY A 1 117 ? 1.005 1.231 17.694 1.00 88.06 117 GLY A N 1
ATOM 923 C CA . GLY A 1 117 ? 0.494 0.100 18.469 1.00 88.06 117 GLY A CA 1
ATOM 924 C C . GLY A 1 117 ? -1.032 0.033 18.484 1.00 88.06 117 GLY A C 1
ATOM 925 O O . GLY A 1 117 ? -1.600 -0.412 19.477 1.00 88.06 117 GLY A O 1
ATOM 926 N N . LEU A 1 118 ? -1.686 0.535 17.432 1.00 86.00 118 LEU A N 1
ATOM 927 C CA . LEU A 1 118 ? -3.127 0.411 17.251 1.00 86.00 118 LEU A CA 1
ATOM 928 C C . LEU A 1 118 ? -3.4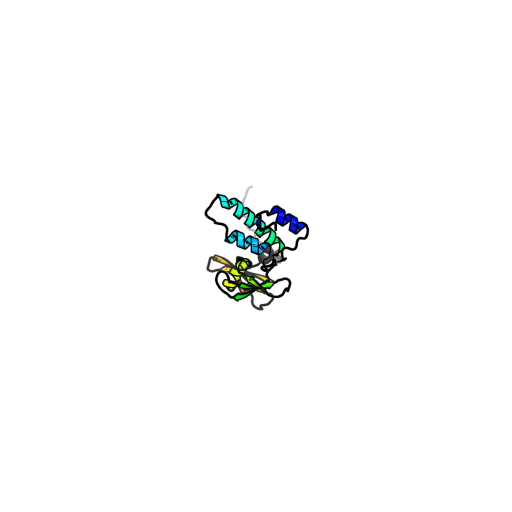52 -0.967 16.670 1.00 86.00 118 LEU A C 1
ATOM 930 O O . LEU A 1 118 ? -2.759 -1.452 15.776 1.00 86.00 118 LEU A O 1
ATOM 934 N N . GLU A 1 119 ? -4.524 -1.567 17.172 1.00 82.75 119 GLU A N 1
ATOM 935 C CA . GLU A 1 119 ? -5.033 -2.863 16.727 1.00 82.75 119 GLU A CA 1
ATOM 936 C C . GLU A 1 119 ? -6.404 -2.661 16.072 1.00 82.75 119 GLU A C 1
ATOM 938 O O . GLU A 1 119 ? -7.224 -1.872 16.549 1.00 82.75 119 GLU A O 1
ATOM 943 N N . TYR A 1 120 ? -6.659 -3.367 14.970 1.00 82.50 120 TYR A N 1
ATOM 944 C CA . TYR A 1 120 ? -7.965 -3.347 14.316 1.00 82.50 120 TYR A CA 1
ATOM 945 C C . TYR A 1 120 ? -8.863 -4.419 14.932 1.00 82.50 120 TYR A C 1
ATOM 947 O O . TYR A 1 120 ? -8.494 -5.588 15.004 1.00 82.50 120 TYR A O 1
ATOM 955 N N . ALA A 1 121 ? -10.067 -4.029 15.344 1.00 85.88 121 ALA A N 1
ATOM 956 C CA . ALA A 1 121 ? -11.060 -4.932 15.913 1.00 85.88 121 ALA A CA 1
ATOM 957 C C . ALA A 1 121 ? -12.458 -4.629 15.361 1.00 85.88 121 ALA A C 1
ATOM 959 O O . ALA A 1 121 ? -12.744 -3.520 14.900 1.00 85.88 121 ALA A O 1
ATOM 960 N N . VAL A 1 122 ? -13.353 -5.620 15.410 1.00 88.69 122 VAL A N 1
ATOM 961 C CA . VAL A 1 122 ? -14.735 -5.453 14.948 1.00 88.69 122 VAL A CA 1
ATOM 962 C C . VAL A 1 122 ? -15.581 -4.860 16.071 1.00 88.69 122 VAL A C 1
ATOM 964 O O . VAL A 1 122 ? -15.842 -5.498 17.095 1.00 88.69 122 VAL A O 1
ATOM 967 N N . ALA A 1 123 ? -16.026 -3.622 15.873 1.00 91.69 123 ALA A N 1
ATOM 968 C CA . ALA A 1 123 ? -16.965 -2.959 16.767 1.00 91.69 123 ALA A CA 1
ATOM 969 C C . ALA A 1 123 ? -18.392 -3.496 16.551 1.00 91.69 123 ALA A C 1
ATOM 971 O O . ALA A 1 123 ? -18.893 -3.528 15.429 1.00 91.69 123 ALA A O 1
ATOM 972 N N . GLU A 1 124 ? -19.067 -3.888 17.633 1.00 92.19 124 GLU A N 1
ATOM 973 C CA . GLU A 1 124 ? -20.479 -4.286 17.621 1.00 92.19 124 GLU A CA 1
ATOM 974 C C . GLU A 1 124 ? -21.392 -3.053 17.585 1.00 92.19 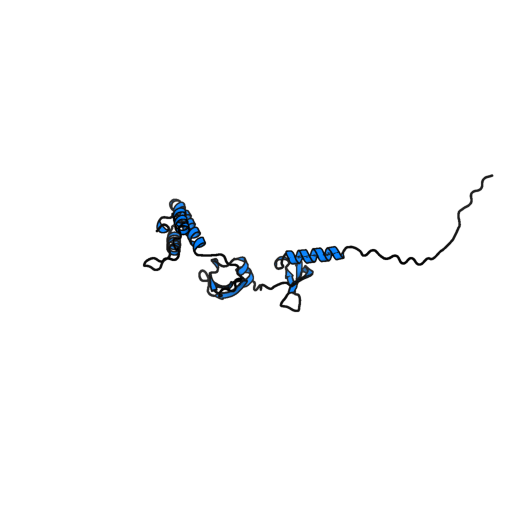124 GLU A C 1
ATOM 976 O O . GLU A 1 124 ? -22.330 -2.986 16.790 1.00 92.19 124 GLU A O 1
ATOM 981 N N . ALA A 1 125 ? -21.142 -2.074 18.463 1.00 92.00 125 ALA A N 1
ATOM 982 C CA . ALA A 1 125 ? -21.946 -0.858 18.559 1.00 92.00 125 ALA A CA 1
ATOM 983 C C . ALA A 1 125 ? -21.237 0.252 19.346 1.00 92.00 125 ALA A C 1
ATOM 985 O O . ALA A 1 125 ? -20.476 -0.012 20.276 1.00 92.00 125 ALA A O 1
ATOM 986 N N . VAL A 1 126 ? -21.585 1.507 19.053 1.00 94.25 126 VAL A N 1
ATOM 987 C CA . VAL A 1 126 ? -21.307 2.635 19.953 1.00 94.25 126 VAL A CA 1
ATOM 988 C C . VAL A 1 126 ? -22.427 2.713 20.987 1.00 94.25 126 VAL A C 1
ATOM 990 O O . VAL A 1 126 ? -23.600 2.832 20.635 1.00 94.25 126 VAL A O 1
ATOM 993 N N . VAL A 1 127 ? -22.070 2.637 22.269 1.00 93.38 127 VAL A N 1
ATOM 994 C CA . VAL A 1 127 ? -23.026 2.600 23.393 1.00 93.38 127 VAL A CA 1
ATOM 995 C C . VAL A 1 127 ? -22.997 3.865 24.253 1.00 93.38 127 VAL A C 1
ATOM 997 O O . VAL A 1 127 ? -23.854 4.050 25.116 1.00 93.38 127 VAL A O 1
ATOM 1000 N N . GLY A 1 128 ? -22.042 4.763 24.014 1.00 92.50 128 GLY A N 1
ATOM 1001 C CA . GLY A 1 128 ? -21.926 6.028 24.730 1.00 92.50 128 GLY A CA 1
ATOM 1002 C C . GLY A 1 128 ? -21.022 7.023 24.013 1.00 92.50 128 GLY A C 1
ATOM 1003 O O . GLY A 1 128 ? -20.239 6.655 23.143 1.00 92.50 128 GLY A O 1
ATOM 1004 N N . ARG A 1 129 ? -21.114 8.293 24.410 1.00 92.75 129 ARG A N 1
ATOM 1005 C CA . ARG A 1 129 ? -20.221 9.370 23.968 1.00 92.75 129 ARG A CA 1
ATOM 1006 C C . ARG A 1 129 ? -19.906 10.273 25.158 1.00 92.75 129 ARG A C 1
ATOM 1008 O O . ARG A 1 129 ? -20.794 10.550 25.966 1.00 92.75 129 ARG A O 1
ATOM 1015 N N . ARG A 1 130 ? -18.665 10.745 25.256 1.00 91.50 130 ARG A N 1
ATOM 1016 C CA . ARG A 1 130 ? -18.238 11.765 26.221 1.00 91.50 130 ARG A CA 1
ATOM 1017 C C . ARG A 1 130 ? -17.309 12.776 25.556 1.00 91.50 130 ARG A C 1
ATOM 1019 O O . ARG A 1 130 ? -16.828 12.551 24.450 1.00 91.50 130 ARG A O 1
ATOM 1026 N N . THR A 1 131 ? -17.060 13.881 26.245 1.00 93.56 131 THR A N 1
ATOM 1027 C CA . THR A 1 131 ? -15.973 14.803 25.904 1.00 93.56 131 THR A CA 1
ATOM 1028 C C . THR A 1 131 ? -14.789 14.456 26.798 1.00 93.56 131 THR A C 1
ATOM 1030 O O . THR A 1 131 ? -14.943 14.444 28.020 1.00 93.56 131 THR A O 1
ATOM 1033 N N . GLY A 1 132 ? -13.656 14.115 26.189 1.00 86.69 132 GLY A N 1
ATOM 1034 C CA . GLY A 1 132 ? -12.401 13.846 26.878 1.00 86.69 132 GLY A CA 1
ATOM 1035 C C . GLY A 1 132 ? -11.790 15.113 27.476 1.00 86.69 132 GLY A C 1
ATOM 1036 O O . GLY A 1 132 ? -12.235 16.236 27.220 1.00 86.69 132 GLY A O 1
ATOM 1037 N N . ASP A 1 133 ? -10.741 14.932 28.272 1.00 84.88 133 ASP A N 1
ATOM 1038 C CA . ASP A 1 133 ? -10.067 16.026 28.986 1.00 84.88 133 ASP A CA 1
ATOM 1039 C C . ASP A 1 133 ? -9.365 17.017 28.037 1.00 84.88 133 ASP A C 1
ATOM 1041 O O . ASP A 1 133 ? -9.114 18.171 28.390 1.00 84.88 133 ASP A O 1
ATOM 1045 N N . ASP A 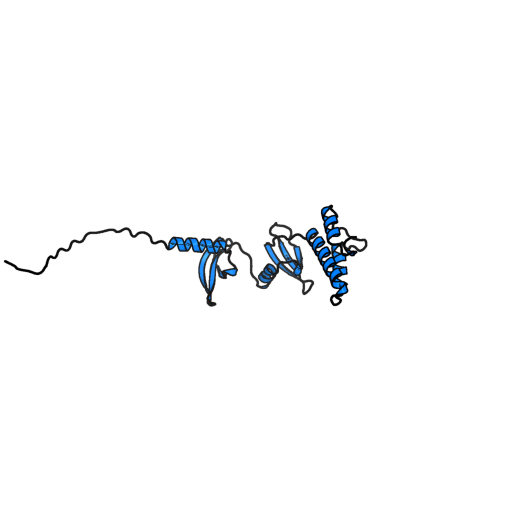1 134 ? -9.073 16.579 26.813 1.00 85.44 134 ASP A N 1
ATOM 1046 C CA . ASP A 1 134 ? -8.509 17.377 25.725 1.00 85.44 134 ASP A CA 1
ATOM 1047 C C . ASP A 1 134 ? -9.572 18.156 24.923 1.00 85.44 134 ASP A C 1
ATOM 1049 O O . ASP A 1 134 ? -9.239 18.900 23.997 1.00 85.44 134 ASP A O 1
ATOM 1053 N N . GLY A 1 135 ? -10.851 18.012 25.285 1.00 87.12 135 GLY A N 1
ATOM 1054 C CA . GLY A 1 135 ? -11.986 18.630 24.607 1.00 87.12 135 GLY A CA 1
ATOM 1055 C C . GLY A 1 135 ? -12.440 17.901 23.341 1.00 87.12 135 GLY A C 1
ATOM 1056 O O . GLY A 1 135 ? -13.364 18.382 22.681 1.00 87.12 135 GLY A O 1
ATOM 1057 N N . LYS A 1 136 ? -11.829 16.763 22.989 1.00 89.50 136 LYS A N 1
ATOM 1058 C CA . LYS A 1 136 ? -12.264 15.935 21.861 1.00 89.50 136 LYS A CA 1
ATOM 1059 C C . LYS A 1 136 ? -13.367 14.972 22.282 1.00 89.50 136 LYS A C 1
ATOM 1061 O O . LYS A 1 136 ? -13.558 14.692 23.464 1.00 89.50 136 LYS A O 1
ATOM 1066 N N . TYR A 1 137 ? -14.132 14.481 21.313 1.00 90.19 137 TYR A N 1
ATOM 1067 C CA . TYR A 1 137 ? -15.142 13.467 21.581 1.00 90.19 137 TYR A CA 1
ATOM 1068 C C . TYR A 1 137 ? -14.525 12.071 21.589 1.00 90.19 137 TYR A C 1
ATOM 1070 O O . TYR A 1 137 ? -13.740 11.708 20.713 1.00 90.19 137 TYR A O 1
ATOM 1078 N N . GLU A 1 138 ? -14.943 11.285 22.572 1.00 93.88 138 GLU A N 1
ATOM 1079 C CA . GLU A 1 138 ? -14.638 9.865 22.683 1.00 93.88 138 GLU A CA 1
ATOM 1080 C C . GLU A 1 138 ? -15.949 9.082 22.673 1.00 93.88 138 GLU A C 1
ATOM 1082 O O . GLU A 1 138 ? -16.955 9.503 23.262 1.00 93.88 138 GLU A O 1
ATOM 1087 N N . CYS A 1 139 ? -15.937 7.934 22.009 1.00 93.69 139 CYS A N 1
ATOM 1088 C CA . CYS A 1 139 ? -17.062 7.019 21.928 1.00 93.69 139 CYS A CA 1
ATOM 1089 C C . CYS A 1 139 ? -16.768 5.775 22.765 1.00 93.69 139 CYS A C 1
ATOM 1091 O O . CYS A 1 139 ? -15.663 5.246 22.740 1.00 93.69 139 CYS A O 1
ATOM 1093 N N . LEU A 1 140 ? -17.764 5.307 23.512 1.00 94.56 140 LEU A N 1
ATOM 1094 C CA . LEU A 1 140 ? -17.689 4.035 24.217 1.00 94.56 140 LEU A CA 1
ATOM 1095 C C . LEU A 1 140 ? -18.091 2.940 23.233 1.00 94.56 140 LEU A C 1
ATOM 1097 O O . LEU A 1 140 ? -19.268 2.836 22.868 1.00 94.56 140 LEU A O 1
ATOM 1101 N N . VAL A 1 141 ? -17.111 2.169 22.781 1.00 94.75 141 VAL A N 1
ATOM 1102 C CA . VAL A 1 141 ? -17.264 1.134 21.762 1.00 94.75 141 VAL A CA 1
ATOM 1103 C C . VAL A 1 141 ? -17.428 -0.212 22.445 1.00 94.75 141 VAL A C 1
ATOM 1105 O O . VAL A 1 141 ? -16.599 -0.617 23.255 1.00 94.75 141 VAL A O 1
ATOM 1108 N N . LYS A 1 142 ? -18.517 -0.910 22.125 1.00 94.19 142 LYS A N 1
ATOM 1109 C CA . LYS A 1 142 ? -18.685 -2.323 22.446 1.00 94.19 142 LYS A CA 1
ATOM 1110 C C . LYS A 1 142 ? -18.099 -3.141 21.301 1.00 94.19 142 LYS A C 1
ATOM 1112 O O . LYS A 1 142 ? -18.495 -2.938 20.154 1.00 94.19 142 LYS A O 1
ATOM 1117 N N . TRP A 1 143 ? -17.192 -4.053 21.613 1.00 93.25 143 TRP A N 1
ATOM 1118 C CA . TRP A 1 143 ? -16.510 -4.902 20.637 1.00 93.25 143 TRP A CA 1
ATOM 1119 C C . TRP A 1 143 ? -17.165 -6.277 20.546 1.00 93.25 143 TRP A C 1
ATOM 1121 O O . TRP A 1 143 ? -17.818 -6.713 21.490 1.00 93.25 143 TRP A O 1
ATOM 1131 N N . VAL A 1 144 ? -16.974 -6.964 19.420 1.00 91.12 144 VAL A N 1
ATOM 1132 C CA . VAL A 1 144 ? -17.445 -8.348 19.251 1.00 91.12 144 VAL A CA 1
ATOM 1133 C C . VAL A 1 144 ? -16.639 -9.319 20.122 1.00 91.12 144 VAL A C 1
ATOM 1135 O O . VAL A 1 144 ? -17.213 -10.238 20.703 1.00 91.12 144 VAL A O 1
ATOM 1138 N N . ASP A 1 145 ? -15.329 -9.089 20.244 1.00 85.06 145 ASP A N 1
ATOM 1139 C CA . ASP A 1 145 ? -14.388 -10.021 20.881 1.00 85.06 145 ASP A CA 1
ATOM 1140 C C . ASP A 1 145 ? -13.991 -9.634 22.320 1.00 85.06 145 ASP A C 1
ATOM 1142 O O . ASP A 1 145 ? -13.224 -10.351 22.964 1.00 85.06 145 ASP A O 1
ATOM 1146 N N . LEU A 1 146 ? -14.508 -8.515 22.845 1.00 85.88 146 LEU A N 1
ATOM 1147 C CA . LEU A 1 146 ? -14.266 -8.069 24.222 1.00 85.88 146 LEU A CA 1
ATOM 1148 C C . LEU A 1 146 ? -15.582 -7.928 24.984 1.00 85.88 146 LEU A C 1
ATOM 1150 O O . LEU A 1 146 ? -16.521 -7.282 24.523 1.00 85.88 146 LEU A O 1
ATOM 1154 N N . ASP A 1 147 ? -15.611 -8.477 26.198 1.00 86.62 147 ASP A N 1
ATOM 1155 C CA . ASP A 1 147 ? -16.770 -8.375 27.090 1.00 86.62 147 ASP A CA 1
ATOM 1156 C C . ASP A 1 147 ? -16.988 -6.941 27.602 1.00 86.62 147 ASP A C 1
ATOM 1158 O O . ASP A 1 147 ? -18.123 -6.525 27.856 1.00 86.62 147 ASP A O 1
ATOM 1162 N N . GLU A 1 148 ? -15.903 -6.178 27.765 1.00 91.31 148 GLU A N 1
ATOM 1163 C CA . GLU A 1 148 ? -15.936 -4.821 28.307 1.00 91.31 148 GLU A CA 1
ATOM 1164 C C . GLU A 1 148 ? -15.742 -3.770 27.200 1.00 91.31 148 GLU A C 1
ATOM 1166 O O . GLU A 1 148 ? -14.777 -3.850 26.436 1.00 91.31 148 GLU A O 1
ATOM 1171 N N . PRO A 1 149 ? -16.633 -2.763 27.104 1.00 93.94 149 PRO A N 1
ATOM 1172 C CA . PRO A 1 149 ? -16.492 -1.697 26.124 1.00 93.94 149 PRO A CA 1
ATOM 1173 C C . PRO A 1 149 ? -15.372 -0.719 26.509 1.00 93.94 149 PRO A C 1
ATOM 1175 O O . PRO A 1 149 ? -15.183 -0.413 27.690 1.00 93.94 149 PRO A O 1
ATOM 1178 N N . THR A 1 150 ? -14.678 -0.163 25.514 1.00 93.69 150 THR A N 1
ATOM 1179 C CA . THR A 1 150 ? -13.560 0.779 25.714 1.00 93.69 150 THR A CA 1
ATOM 1180 C C . THR A 1 150 ? -13.873 2.163 25.149 1.00 93.69 150 THR A C 1
ATOM 1182 O O . THR A 1 150 ? -14.704 2.319 24.254 1.00 93.69 150 THR A O 1
ATOM 1185 N N . TRP A 1 151 ? -13.261 3.198 25.731 1.00 94.44 151 TRP A N 1
ATOM 1186 C CA . TRP A 1 151 ? -13.382 4.569 25.235 1.00 94.44 151 TRP A CA 1
ATOM 1187 C C . TRP A 1 151 ? -12.345 4.809 24.145 1.00 94.44 151 TRP A C 1
ATOM 1189 O O . TRP A 1 151 ? -11.156 4.836 24.443 1.00 94.44 151 TRP A O 1
ATOM 1199 N N . GLU A 1 152 ? -12.816 5.036 22.924 1.00 92.19 152 GLU A N 1
ATOM 1200 C CA . GLU A 1 152 ? -11.976 5.297 21.760 1.00 92.19 152 GLU A CA 1
ATOM 1201 C C . GLU A 1 152 ? -12.188 6.718 21.226 1.00 92.19 152 GLU A C 1
ATOM 1203 O O . GLU A 1 152 ? -13.316 7.232 21.268 1.00 92.19 152 GLU A O 1
ATOM 1208 N N . PRO A 1 153 ? -11.143 7.369 20.686 1.00 92.12 153 PRO A N 1
ATOM 1209 C CA . PRO A 1 153 ? -11.295 8.622 19.956 1.00 92.12 153 PRO A CA 1
ATOM 1210 C C . PRO A 1 153 ? -12.298 8.468 18.811 1.00 92.12 153 PRO A C 1
ATOM 1212 O O . PRO A 1 153 ? -12.289 7.457 18.116 1.00 92.12 153 PRO A O 1
ATOM 1215 N N . GLU A 1 154 ? -13.122 9.487 18.557 1.00 89.88 154 GLU A N 1
ATOM 1216 C CA . GLU A 1 154 ? -14.101 9.449 17.456 1.00 89.88 154 GLU A CA 1
ATOM 1217 C C . GLU A 1 154 ? -13.461 9.164 16.084 1.00 89.88 154 GLU A C 1
ATOM 1219 O O . GLU A 1 154 ? -14.071 8.507 15.248 1.00 89.88 154 GLU A O 1
ATOM 1224 N N . GLU A 1 155 ? -12.214 9.598 15.876 1.00 89.19 155 GLU A N 1
ATOM 1225 C CA . GLU A 1 155 ? -11.433 9.347 14.656 1.00 89.19 155 GLU A CA 1
ATOM 1226 C C . GLU A 1 155 ? -11.139 7.849 14.415 1.00 89.19 155 GLU A C 1
ATOM 1228 O O . GLU A 1 155 ? -10.941 7.456 13.269 1.00 89.19 155 GLU A O 1
ATOM 1233 N N . ASN A 1 156 ? -11.150 7.019 15.466 1.00 89.88 156 ASN A N 1
ATOM 1234 C CA . ASN A 1 156 ? -10.874 5.579 15.393 1.00 89.88 156 ASN A CA 1
ATOM 1235 C C . ASN A 1 156 ? -12.149 4.733 15.231 1.00 89.88 156 ASN A C 1
ATOM 1237 O O . ASN A 1 156 ? -12.066 3.512 15.106 1.00 89.88 156 ASN A O 1
ATOM 1241 N N . VAL A 1 157 ? -13.333 5.351 15.272 1.00 89.88 157 VAL A N 1
ATOM 1242 C CA . VAL A 1 157 ? -14.617 4.641 15.268 1.00 89.88 157 VAL A CA 1
ATOM 1243 C C . VAL A 1 157 ? -15.307 4.795 13.920 1.00 89.88 157 VAL A C 1
ATOM 1245 O O . VAL A 1 157 ? -15.335 5.878 13.338 1.00 89.88 157 VAL A O 1
ATOM 1248 N N . ASP A 1 158 ? -15.915 3.711 13.431 1.00 90.94 158 ASP A N 1
ATOM 1249 C CA . ASP A 1 158 ? -16.684 3.737 12.189 1.00 90.94 158 ASP A CA 1
ATOM 1250 C C . ASP A 1 158 ? -17.788 4.808 12.245 1.00 90.94 158 ASP A C 1
ATOM 1252 O O . ASP A 1 158 ? -18.687 4.790 13.096 1.00 90.94 158 ASP A O 1
ATOM 1256 N N . SER A 1 159 ? -17.729 5.736 11.288 1.00 90.88 159 SER A N 1
ATOM 1257 C CA . SER A 1 159 ? -18.671 6.845 11.170 1.00 90.88 159 SER A CA 1
ATOM 1258 C C . SER A 1 159 ? -20.136 6.401 11.048 1.00 90.88 159 SER A C 1
ATOM 1260 O O . SER A 1 159 ? -21.027 7.133 11.480 1.00 90.88 159 SER A O 1
ATOM 1262 N N . GLU A 1 160 ? -20.420 5.220 10.491 1.00 89.56 160 GLU A N 1
ATOM 1263 C CA . GLU A 1 160 ? -21.779 4.682 10.398 1.00 89.56 160 GLU A CA 1
ATOM 1264 C C . GLU A 1 160 ? -22.304 4.243 11.771 1.00 89.56 160 GLU A C 1
ATOM 1266 O O . GLU A 1 160 ? -23.456 4.534 12.105 1.00 89.56 160 GLU A O 1
ATOM 1271 N N . LEU A 1 161 ? -21.465 3.637 12.620 1.00 90.75 161 LEU A N 1
ATOM 1272 C CA . LEU A 1 161 ? -21.856 3.263 13.985 1.00 90.75 161 LEU A CA 1
ATOM 1273 C C . LEU A 1 161 ? -22.147 4.496 14.844 1.00 90.75 161 LEU A C 1
ATOM 1275 O O . LEU A 1 161 ? -23.125 4.515 15.599 1.00 90.75 161 LEU A O 1
ATOM 1279 N N . VAL A 1 162 ? -21.346 5.551 14.683 1.00 90.00 162 VAL A N 1
ATOM 1280 C CA . VAL A 1 162 ? -21.572 6.837 15.354 1.00 90.00 162 VAL A CA 1
ATOM 1281 C C . VAL A 1 162 ? -22.922 7.433 14.939 1.00 90.00 162 VAL A C 1
ATOM 1283 O O . VAL A 1 162 ? -23.724 7.803 15.800 1.00 90.00 162 VAL A O 1
ATOM 1286 N N . LYS A 1 163 ? -23.239 7.453 13.637 1.00 90.88 163 LYS A N 1
ATOM 1287 C CA . LYS A 1 163 ? -24.539 7.940 13.134 1.00 90.88 163 LYS A CA 1
ATOM 1288 C C . LYS A 1 163 ? -25.715 7.130 13.681 1.00 90.88 163 LYS A C 1
ATOM 1290 O O . LYS A 1 163 ? -26.733 7.708 14.067 1.00 90.88 163 LYS A O 1
ATOM 1295 N N . VAL A 1 164 ? -25.601 5.800 13.732 1.00 90.06 164 VAL A N 1
ATOM 1296 C CA . VAL A 1 164 ? -26.652 4.919 14.277 1.00 90.06 164 VAL A CA 1
ATOM 1297 C C . VAL A 1 164 ? -26.932 5.235 15.749 1.00 90.06 164 VAL A C 1
ATOM 1299 O O . VAL A 1 164 ? -28.098 5.313 16.159 1.00 90.06 164 VAL A O 1
ATOM 1302 N N . PHE A 1 165 ? -25.882 5.468 16.537 1.00 89.00 165 PHE A N 1
ATOM 1303 C CA . PHE A 1 165 ? -26.013 5.881 17.931 1.00 89.00 165 PHE A CA 1
ATOM 1304 C C . PHE A 1 165 ? -26.703 7.248 18.061 1.00 89.00 165 PHE A C 1
ATOM 1306 O O . PHE A 1 165 ? -27.658 7.386 18.830 1.00 89.00 165 PHE A O 1
ATOM 1313 N N . GLU A 1 166 ? -26.295 8.242 17.268 1.00 88.12 166 GLU A N 1
ATOM 1314 C CA . GLU A 1 166 ? -26.895 9.583 17.281 1.00 88.12 166 GLU A CA 1
ATOM 1315 C C . GLU A 1 166 ? -28.393 9.564 16.952 1.00 88.12 166 GLU A C 1
ATOM 1317 O O . GLU A 1 166 ? -29.195 10.200 17.643 1.00 88.12 166 GLU A O 1
ATOM 1322 N N . LEU A 1 167 ? -28.795 8.800 15.933 1.00 85.50 167 LEU A N 1
ATOM 1323 C CA . LEU A 1 167 ? -30.199 8.645 15.548 1.00 85.50 167 LEU A CA 1
ATOM 1324 C C . LEU A 1 167 ? -31.027 7.986 16.656 1.00 85.50 167 LEU A C 1
ATOM 1326 O O . LEU A 1 167 ? -32.145 8.423 16.943 1.00 85.50 167 LEU A O 1
ATOM 1330 N N . SER A 1 168 ? -30.474 6.959 17.300 1.00 81.38 168 SER A N 1
ATOM 1331 C CA . SER A 1 168 ? -31.139 6.238 18.390 1.00 81.38 168 SER A CA 1
ATOM 1332 C C . SER A 1 168 ? -31.322 7.122 19.624 1.00 81.38 168 SER A C 1
ATOM 1334 O O . SER A 1 168 ? -32.390 7.113 20.239 1.00 81.38 168 SER A O 1
ATOM 1336 N N . ASN A 1 169 ? -30.318 7.939 19.950 1.00 79.19 169 ASN A N 1
ATOM 1337 C CA . ASN A 1 169 ? -30.374 8.863 21.077 1.00 79.19 169 ASN A CA 1
ATOM 1338 C C . ASN A 1 169 ? -31.351 10.028 20.812 1.00 79.19 169 ASN A C 1
ATOM 1340 O O . ASN A 1 169 ? -32.165 10.371 21.669 1.00 79.19 169 ASN A O 1
ATOM 1344 N N . ASN A 1 170 ? -31.364 10.577 19.590 1.00 72.31 170 ASN A N 1
ATOM 1345 C CA . ASN A 1 170 ? -32.322 11.617 19.195 1.00 72.31 170 ASN A CA 1
ATOM 1346 C C . ASN A 1 170 ? -33.779 11.116 19.181 1.00 72.31 170 ASN A C 1
ATOM 1348 O O . ASN A 1 170 ? -34.689 11.875 19.516 1.00 72.31 170 ASN A O 1
ATOM 1352 N N . ASN A 1 171 ? -34.021 9.840 18.858 1.00 59.41 171 ASN A N 1
ATOM 1353 C CA . ASN A 1 171 ? -35.361 9.240 18.932 1.00 59.41 171 ASN A CA 1
ATOM 1354 C C . ASN A 1 171 ? -35.848 8.986 20.371 1.00 59.41 171 ASN A C 1
ATOM 1356 O O . ASN A 1 171 ? -37.057 8.940 20.598 1.00 59.41 171 ASN A O 1
ATOM 1360 N N . GLN A 1 172 ? -34.951 8.861 21.356 1.00 53.72 172 GLN A N 1
ATOM 1361 C CA . GLN A 1 172 ? -35.332 8.800 22.775 1.00 53.72 172 GLN A CA 1
ATOM 1362 C C . GLN A 1 172 ? -35.670 10.179 23.370 1.00 53.72 172 GLN A C 1
ATOM 1364 O O . GLN A 1 172 ? -36.310 10.250 24.418 1.00 53.72 172 GLN A O 1
ATOM 1369 N N . ALA A 1 173 ? -35.315 11.272 22.687 1.00 44.50 173 ALA A N 1
ATOM 1370 C CA . ALA A 1 173 ? -35.614 12.641 23.109 1.00 44.50 173 ALA A CA 1
ATOM 1371 C C . ALA A 1 173 ? -37.028 13.140 22.723 1.00 44.50 173 ALA A C 1
ATOM 1373 O O . ALA A 1 173 ? -37.355 14.298 22.985 1.00 44.50 173 ALA A O 1
ATOM 1374 N N . GLN A 1 174 ? -37.896 12.304 22.135 1.00 36.22 174 GLN A N 1
ATOM 1375 C CA . GLN A 1 174 ? -39.317 12.644 21.965 1.00 36.22 174 GLN A CA 1
ATOM 1376 C C . GLN A 1 174 ? -40.103 12.315 23.253 1.00 36.22 174 GLN A C 1
ATOM 1378 O O . GLN A 1 174 ? -40.112 11.159 23.687 1.00 36.22 174 GLN A O 1
ATOM 1383 N N . PRO A 1 175 ? -40.772 13.293 23.898 1.00 38.94 175 PRO A N 1
ATOM 1384 C CA . PRO A 1 175 ? -41.428 13.073 25.181 1.00 38.94 175 PRO A CA 1
ATOM 1385 C C . PRO A 1 175 ? -42.656 12.165 25.027 1.00 38.94 175 PRO A C 1
ATOM 1387 O O . PRO A 1 175 ? -43.534 12.410 24.199 1.00 38.94 175 PRO A O 1
ATOM 1390 N N . LYS A 1 176 ? -42.747 11.131 25.875 1.00 34.38 176 LYS A N 1
ATOM 1391 C CA . LYS A 1 176 ? -43.979 10.353 26.088 1.00 34.38 176 LYS A CA 1
ATOM 1392 C C . LYS A 1 176 ? -45.132 11.319 26.419 1.00 34.38 176 LYS A C 1
ATOM 1394 O O . LYS A 1 176 ? -44.965 12.114 27.346 1.00 34.38 176 LYS A O 1
ATOM 1399 N N . PRO A 1 177 ? -46.301 11.248 25.751 1.00 34.66 177 PRO A N 1
ATOM 1400 C CA . PRO A 1 177 ? -47.466 12.005 26.185 1.00 34.66 177 PRO A CA 1
ATOM 1401 C C . PRO A 1 177 ? -47.883 11.499 27.569 1.00 34.66 177 PRO A C 1
ATOM 1403 O O . PRO A 1 177 ? -48.210 10.326 27.758 1.00 34.66 177 PRO A O 1
ATOM 1406 N N . SER A 1 178 ? -47.808 12.393 28.550 1.00 34.91 178 SER A N 1
ATOM 1407 C CA . SER A 1 178 ? -48.291 12.194 29.910 1.00 34.91 178 SER A CA 1
ATOM 1408 C C . SER A 1 178 ? -49.779 11.848 29.877 1.00 34.91 178 SER A C 1
ATOM 1410 O O . SER A 1 178 ? -50.598 12.654 29.438 1.00 34.91 178 SER A O 1
ATOM 1412 N N . VAL A 1 179 ? -50.119 10.646 30.336 1.00 40.03 179 VAL A N 1
ATOM 1413 C CA . VAL A 1 179 ? -51.502 10.234 30.582 1.00 40.03 179 VAL A CA 1
ATOM 1414 C C . VAL A 1 179 ? -52.007 11.021 31.792 1.00 40.03 179 VAL A C 1
ATOM 1416 O O . VAL A 1 179 ? -51.555 10.802 32.913 1.00 40.03 179 VAL A O 1
ATOM 1419 N N . ASP A 1 180 ? -52.909 11.967 31.541 1.00 35.44 180 ASP A N 1
ATOM 1420 C CA . ASP A 1 180 ? -53.630 12.734 32.554 1.00 35.44 180 ASP A CA 1
ATOM 1421 C C . ASP A 1 180 ? -54.653 11.825 33.257 1.00 35.44 180 ASP A C 1
ATOM 1423 O O . ASP A 1 180 ? -55.684 11.458 32.691 1.00 35.44 180 ASP A O 1
ATOM 1427 N N . SER A 1 181 ? -54.352 11.410 34.488 1.00 35.03 181 SER A N 1
ATOM 1428 C CA . SER A 1 181 ? -55.330 10.815 35.396 1.00 35.03 181 SER A CA 1
ATOM 1429 C C . SER A 1 181 ? -55.960 11.923 36.239 1.00 35.03 181 SER A C 1
ATOM 1431 O O . SER A 1 181 ? -55.542 12.177 37.371 1.00 35.03 181 SER A O 1
ATOM 1433 N N . GLY A 1 182 ? -56.973 12.579 35.673 1.00 32.78 182 GLY A N 1
ATOM 1434 C CA . GLY A 1 182 ? -57.801 13.557 36.366 1.00 32.78 182 GLY A CA 1
ATOM 1435 C C . GLY A 1 182 ? -58.641 12.905 37.466 1.00 32.78 182 GLY A C 1
ATOM 1436 O O . GLY A 1 182 ? -59.660 12.272 37.188 1.00 32.78 182 GLY A O 1
ATOM 1437 N N . LEU A 1 183 ? -58.237 13.094 38.724 1.00 30.89 183 LEU A N 1
ATOM 1438 C CA . LEU A 1 183 ? -59.111 12.931 39.884 1.00 30.89 183 LEU A CA 1
ATOM 1439 C C . LEU A 1 183 ? -59.622 14.317 40.300 1.00 30.89 183 LEU A C 1
ATOM 1441 O O . LEU A 1 183 ? -58.849 15.234 40.568 1.00 30.89 183 LEU A O 1
ATOM 1445 N N . SER A 1 184 ? -60.943 14.464 40.294 1.00 39.00 184 SER A N 1
ATOM 1446 C CA . SER A 1 184 ? -61.669 15.705 40.548 1.00 39.00 184 SER A CA 1
ATOM 1447 C C . SER A 1 184 ? -61.519 16.199 41.990 1.00 39.00 184 SER A C 1
ATOM 1449 O O . SER A 1 184 ? -61.738 15.430 42.922 1.00 39.00 184 SER A O 1
ATOM 1451 N N . THR A 1 185 ? -61.321 17.508 42.169 1.00 30.23 185 THR A N 1
ATOM 1452 C CA . THR A 1 185 ? -61.678 18.197 43.419 1.00 30.23 185 THR A CA 1
ATOM 1453 C C . THR A 1 185 ? -62.350 19.526 43.088 1.00 30.23 185 THR A C 1
ATOM 1455 O O . THR A 1 185 ? -61.754 20.412 42.480 1.00 30.23 185 THR A O 1
ATOM 1458 N N . VAL A 1 186 ? -63.623 19.638 43.463 1.00 37.03 186 VAL A N 1
ATOM 1459 C CA . VAL A 1 186 ? -64.447 20.845 43.347 1.00 37.03 186 VAL A CA 1
ATOM 1460 C C . VAL A 1 186 ? -64.154 21.752 44.543 1.00 37.03 186 VAL A C 1
ATOM 1462 O O . VAL A 1 186 ? -64.226 21.293 45.680 1.00 37.03 186 VAL A O 1
ATOM 1465 N N . ALA A 1 187 ? -63.895 23.038 44.303 1.00 31.06 187 ALA A N 1
ATOM 1466 C CA . ALA A 1 187 ? -63.979 24.076 45.328 1.00 31.06 187 ALA A CA 1
ATOM 1467 C C . ALA A 1 187 ? -64.724 25.291 44.759 1.00 31.06 187 ALA A C 1
ATOM 1469 O O . ALA A 1 187 ? -64.279 25.944 43.817 1.00 31.06 187 ALA A O 1
ATOM 1470 N N . PHE A 1 188 ? -65.901 25.533 45.328 1.00 32.19 188 PHE A N 1
ATOM 1471 C CA . PHE A 1 188 ? -66.802 26.643 45.057 1.00 32.19 188 PHE A CA 1
ATOM 1472 C C . PHE A 1 188 ? -66.505 27.762 46.062 1.00 32.19 188 PHE A C 1
ATOM 1474 O O . PHE A 1 188 ? -66.515 27.508 47.263 1.00 32.19 188 PHE A O 1
ATOM 1481 N N . SER A 1 189 ? -66.275 28.987 45.589 1.00 34.25 189 SER A N 1
ATOM 1482 C CA . SER A 1 189 ? -66.436 30.196 46.403 1.00 34.25 189 SER A CA 1
ATOM 1483 C C . SER A 1 189 ? -66.840 31.348 45.489 1.00 34.25 189 SER A C 1
ATOM 1485 O O . SER A 1 189 ? -66.063 31.794 44.647 1.00 34.25 189 SER A O 1
ATOM 1487 N N . GLN A 1 190 ? -68.093 31.777 45.623 1.00 37.28 190 GLN A N 1
ATOM 1488 C CA . GLN A 1 190 ? -68.590 33.032 45.075 1.00 37.28 190 GLN A CA 1
ATOM 1489 C C . GLN A 1 190 ? -68.207 34.152 46.037 1.00 37.28 190 GLN A C 1
ATOM 1491 O O . GLN A 1 190 ? -68.509 34.041 47.216 1.00 37.28 190 GLN A O 1
ATOM 1496 N N . ASP A 1 191 ? -67.598 35.213 45.519 1.00 35.78 191 ASP A N 1
ATOM 1497 C CA . ASP A 1 191 ? -67.809 36.574 46.008 1.00 35.78 191 ASP A CA 1
ATOM 1498 C C . ASP A 1 191 ? -67.465 37.546 44.871 1.00 35.78 191 ASP A C 1
ATOM 1500 O O . ASP A 1 191 ? -66.330 37.617 44.400 1.00 35.78 191 ASP A O 1
ATOM 1504 N N . GLY A 1 192 ? -68.480 38.259 44.385 1.00 39.53 192 GLY A N 1
ATOM 1505 C CA . GLY A 1 192 ? -68.352 39.362 43.434 1.00 39.53 192 GLY A CA 1
ATOM 1506 C C . GLY A 1 192 ? -68.916 40.633 44.073 1.00 39.53 192 GLY A C 1
ATOM 1507 O O . GLY A 1 192 ? -69.941 40.549 44.753 1.00 39.53 192 GLY A O 1
ATOM 1508 N N . PRO A 1 193 ? -68.278 41.805 43.905 1.00 44.16 193 PRO A N 1
ATOM 1509 C CA . PRO A 1 193 ? -68.706 43.006 44.597 1.00 44.16 193 PRO A CA 1
ATOM 1510 C C . PRO A 1 193 ? -69.918 43.672 43.935 1.00 44.16 193 PRO A C 1
ATOM 1512 O O . PRO A 1 193 ? -70.092 43.705 42.717 1.00 44.16 193 PRO A O 1
ATOM 1515 N N . THR A 1 194 ? -70.719 44.245 44.821 1.00 40.66 194 THR A N 1
ATOM 1516 C CA . THR A 1 194 ? -71.878 45.120 44.668 1.00 40.66 194 THR A CA 1
ATOM 1517 C C . THR A 1 194 ? -71.736 46.200 43.591 1.00 40.66 194 THR A C 1
ATOM 1519 O O . THR A 1 194 ? -70.767 46.956 43.577 1.00 40.66 194 THR A O 1
ATOM 1522 N N . SER A 1 195 ? -72.788 46.397 42.794 1.00 40.94 195 SER A N 1
ATOM 1523 C CA . SER A 1 195 ? -73.149 47.728 42.290 1.00 40.94 195 SER A CA 1
ATOM 1524 C C . SER A 1 195 ? -74.669 47.867 42.187 1.00 40.94 195 SER A C 1
ATOM 1526 O O . SER A 1 195 ? -75.374 47.009 41.665 1.00 40.94 195 SER A O 1
ATOM 1528 N N . VAL A 1 196 ? -75.150 48.947 42.796 1.00 42.44 196 VAL A N 1
ATOM 1529 C CA . VAL A 1 196 ? -76.541 49.388 42.912 1.00 42.44 196 VAL A CA 1
ATOM 1530 C C . VAL A 1 196 ? -76.818 50.361 41.772 1.00 42.44 196 VAL A C 1
ATOM 1532 O O . VAL A 1 196 ? -75.982 51.233 41.542 1.00 42.44 196 VAL A O 1
ATOM 1535 N N . SER A 1 197 ? -77.984 50.280 41.125 1.00 41.56 197 SER A N 1
ATOM 1536 C CA . SER A 1 197 ? -78.700 51.442 40.568 1.00 41.56 197 SER A CA 1
ATOM 1537 C C . SER A 1 197 ? -80.161 51.093 40.249 1.00 41.56 197 SER A C 1
ATOM 1539 O O . SER A 1 197 ? -80.421 50.206 39.444 1.00 41.56 197 SER A O 1
ATOM 1541 N N . THR A 1 198 ? -81.024 51.816 40.971 1.00 50.25 198 THR A N 1
ATOM 1542 C CA . THR A 1 198 ? -82.411 52.288 40.755 1.00 50.25 198 THR A CA 1
ATOM 1543 C C . THR A 1 198 ? -83.439 51.410 40.047 1.00 50.25 198 THR A C 1
ATOM 1545 O O . THR A 1 198 ? -83.323 51.194 38.824 1.00 50.25 198 THR A O 1
#

Secondary structure (DSSP, 8-state):
--GGGT-HHHHHHHHHTT--TT---TTS--HHHHHHHHHHHS-SS-GGGHHHHHHHHHHHHHHHHHH-----EEEEEEEE--GGG-EEEEEETT-PPPEEEEGGGS-HHHHHHHHTT-----EEEEEEEEE-TTS-EEEEEEESS-SS-EEEEGGGS-HHHHHHHHHHHHHHTSPPPP--------------------

Organism: Trifolium pratense (NCBI:txid57577)

Radius of gyration: 34.21 Å; chains: 1; bounding box: 104×69×73 Å

pLDDT: mean 82.54, std 18.68, range [30.23, 96.94]